Protein AF-A0A2S0LKD3-F1 (afdb_monomer)

Foldseek 3Di:
DQPDPPPDPDPDPDDDDDDDDDDDDDDDDDDDDDDDPDVVPVVCVVVVVVVVCVVQQQQQDPVNQLVLQLVQLVDPDLVSLQVQADPQEWEWEADPVRHIDIDTDGDSVSQVSVCCRPVNCRRQQSNQWDDKDADCPPVCNPQNQKIWTQGVVVNGIKIFRWDGDSSHIHTRYTYDHDD

pLDDT: mean 74.07, std 25.85, range [26.28, 97.81]

Solvent-accessible surface area (backbone atoms only — not comparable to full-atom values): 10834 Å² total; per-residue (Å²): 141,89,75,85,82,80,83,80,83,83,84,80,83,88,83,83,87,84,89,89,81,89,87,90,88,85,90,87,88,89,86,89,86,91,89,73,71,75,80,41,46,64,53,45,50,53,49,47,50,52,55,58,52,62,60,56,58,67,64,57,47,74,68,56,44,53,55,52,47,26,56,32,33,68,41,100,42,65,70,59,46,46,66,41,50,39,73,58,34,36,38,35,34,42,47,102,81,72,43,80,48,77,50,75,34,75,48,66,67,61,38,57,76,33,55,62,54,28,56,46,45,53,27,52,19,34,45,34,47,76,50,75,45,86,36,73,38,83,93,44,78,86,50,90,45,24,28,29,35,36,16,60,78,74,75,44,69,42,29,32,32,48,43,80,53,94,35,34,69,25,42,34,30,40,43,44,88,55,133

Nearest PDB structures (foldseek):
  3blz-assembly1_D  TM=3.933E-01  e=7.426E-04  Shewanella baltica OS155
  7z2z-assembly1_N  TM=1.445E-01  e=6.789E+00  Saccharomyces cerevisiae S288C

Radius of gyration: 22.46 Å; Cα contacts (8 Å, |Δi|>4): 236; chains: 1; bounding box: 66×30×56 Å

Sequence (179 aa):
MKKLFSSILFLIFISCQNNTSKVNVYDSQENKVETQDSLKLDTITSQVIKSVELKATKNETIEEFLQRMKKISLSNNDEKLEELINFPLIVRGLDENLKIFEDKFYTFNEVKDNIMLYEGLLKEGLKSAISISKGNCTFFEENKNCFSIYMDVWKTTFDFVLKKQNGKYKIVAVQIPTA

Mean predicted aligned error: 14.63 Å

Structure (mmCIF, N/CA/C/O backbone):
data_AF-A0A2S0LKD3-F1
#
_entry.id   AF-A0A2S0LKD3-F1
#
loop_
_atom_site.group_PDB
_atom_site.id
_atom_site.type_symbol
_atom_site.label_atom_id
_atom_site.label_alt_id
_atom_site.label_comp_id
_atom_site.label_asym_id
_atom_site.label_entity_id
_atom_site.label_seq_id
_atom_site.pdbx_PDB_ins_code
_atom_site.Cartn_x
_atom_site.Cartn_y
_atom_site.Cartn_z
_atom_site.occupancy
_atom_site.B_iso_or_equiv
_atom_site.auth_seq_id
_atom_site.auth_comp_id
_atom_site.auth_asym_id
_atom_site.auth_atom_id
_atom_site.pdbx_PDB_model_num
ATOM 1 N N . MET A 1 1 ? 10.477 -7.387 -19.817 1.00 38.72 1 MET A N 1
ATOM 2 C CA . MET A 1 1 ? 11.573 -7.084 -18.872 1.00 38.72 1 MET A CA 1
ATOM 3 C C . MET A 1 1 ? 11.176 -7.556 -17.472 1.00 38.72 1 MET A C 1
ATOM 5 O O . MET A 1 1 ? 10.594 -6.790 -16.731 1.00 38.72 1 MET A O 1
ATOM 9 N N . LYS A 1 2 ? 11.388 -8.838 -17.127 1.00 36.81 2 LYS A N 1
ATOM 10 C CA . LYS A 1 2 ? 10.895 -9.449 -15.865 1.00 36.81 2 LYS A CA 1
ATOM 11 C C . LYS A 1 2 ? 12.007 -9.922 -14.905 1.00 36.81 2 LYS A C 1
ATOM 13 O O . LYS A 1 2 ? 11.719 -10.634 -13.957 1.00 36.81 2 LYS A O 1
ATOM 18 N N . LYS A 1 3 ? 13.284 -9.594 -15.153 1.00 34.59 3 LYS A N 1
ATOM 19 C CA . LYS A 1 3 ? 14.420 -10.274 -14.489 1.00 34.59 3 LYS A CA 1
ATOM 20 C C . LYS A 1 3 ? 15.325 -9.420 -13.588 1.00 34.59 3 LYS A C 1
ATOM 22 O O . LYS A 1 3 ? 16.246 -9.977 -13.011 1.00 34.59 3 LYS A O 1
ATOM 27 N N . LEU A 1 4 ? 15.087 -8.118 -13.423 1.00 36.75 4 LEU A N 1
ATOM 28 C CA . LEU A 1 4 ? 16.054 -7.248 -12.728 1.00 36.75 4 LEU A CA 1
ATOM 29 C C . LEU A 1 4 ? 15.879 -7.140 -11.200 1.00 36.75 4 LEU A C 1
ATOM 31 O O . LEU A 1 4 ? 16.834 -6.794 -10.519 1.00 36.75 4 LEU A O 1
ATOM 35 N N . PHE A 1 5 ? 14.730 -7.514 -10.628 1.00 42.41 5 PHE A N 1
ATOM 36 C CA . PHE A 1 5 ? 14.458 -7.291 -9.194 1.00 42.41 5 PHE A CA 1
ATOM 37 C C . PHE A 1 5 ? 14.780 -8.473 -8.259 1.00 42.41 5 PHE A C 1
ATOM 39 O O . PHE A 1 5 ? 14.578 -8.374 -7.052 1.00 42.41 5 PHE A O 1
ATOM 46 N N . SER A 1 6 ? 15.281 -9.600 -8.776 1.00 38.03 6 SER A N 1
ATOM 47 C CA . SER A 1 6 ? 15.333 -10.854 -8.005 1.00 38.03 6 SER A CA 1
ATOM 48 C C . SER A 1 6 ? 16.542 -11.017 -7.071 1.00 38.03 6 SER A C 1
ATOM 50 O O . SER A 1 6 ? 16.506 -11.905 -6.224 1.00 38.03 6 SER A O 1
ATOM 52 N N . SER A 1 7 ? 17.623 -10.242 -7.212 1.00 36.31 7 SER A N 1
ATOM 53 C CA . SER A 1 7 ? 18.926 -10.653 -6.644 1.00 36.31 7 SER A CA 1
ATOM 54 C C . SER A 1 7 ? 19.458 -9.825 -5.472 1.00 36.31 7 SER A C 1
ATOM 56 O O . SER A 1 7 ? 20.483 -10.199 -4.915 1.00 36.31 7 SER A O 1
ATOM 58 N N . ILE A 1 8 ? 18.798 -8.739 -5.058 1.00 43.50 8 ILE A N 1
ATOM 59 C CA . ILE A 1 8 ? 19.393 -7.794 -4.085 1.00 43.50 8 ILE A CA 1
ATOM 60 C C . ILE A 1 8 ? 18.827 -7.944 -2.652 1.00 43.50 8 ILE A C 1
ATOM 62 O O . ILE A 1 8 ? 19.439 -7.478 -1.696 1.00 43.50 8 ILE A O 1
ATOM 66 N N . LEU A 1 9 ? 17.715 -8.658 -2.440 1.00 41.72 9 LEU A N 1
ATOM 67 C CA . LEU A 1 9 ? 16.897 -8.503 -1.222 1.00 41.72 9 LEU A CA 1
ATOM 68 C C . LEU A 1 9 ? 16.954 -9.658 -0.194 1.00 41.72 9 LEU A C 1
ATOM 70 O O . LEU A 1 9 ? 15.977 -9.894 0.509 1.00 41.72 9 LEU A O 1
ATOM 74 N N . PHE A 1 10 ? 18.062 -10.401 -0.088 1.00 37.06 10 PHE A N 1
ATOM 75 C CA . PHE A 1 10 ? 18.131 -11.597 0.781 1.00 37.06 10 PHE A CA 1
ATOM 76 C C . PHE A 1 10 ? 18.745 -11.383 2.182 1.00 37.06 10 PHE A C 1
ATOM 78 O O . PHE A 1 10 ? 18.789 -12.322 2.972 1.00 37.06 10 PHE A O 1
ATOM 85 N N . LEU A 1 11 ? 19.220 -10.180 2.536 1.00 37.88 11 LEU A N 1
ATOM 86 C CA . LEU A 1 11 ? 20.114 -10.008 3.700 1.00 37.88 11 LEU A CA 1
ATOM 87 C C . LEU A 1 11 ? 19.507 -9.401 4.984 1.00 37.88 11 LEU A C 1
ATOM 89 O O . LEU A 1 11 ? 20.238 -9.259 5.959 1.00 37.88 11 LEU A O 1
ATOM 93 N N . ILE A 1 12 ? 18.208 -9.077 5.061 1.00 41.00 12 ILE A N 1
ATOM 94 C CA . ILE A 1 12 ? 17.675 -8.270 6.192 1.00 41.00 12 ILE A CA 1
ATOM 95 C C . ILE A 1 12 ? 16.835 -9.071 7.228 1.00 41.00 12 ILE A C 1
ATOM 97 O O . ILE A 1 12 ? 16.517 -8.561 8.297 1.00 41.00 12 ILE A O 1
ATOM 101 N N . PHE A 1 13 ? 16.520 -10.354 7.011 1.00 36.50 13 PHE A N 1
ATOM 102 C CA . PHE A 1 13 ? 15.420 -11.018 7.748 1.00 36.50 13 PHE A CA 1
ATOM 103 C C . PHE A 1 13 ? 15.724 -11.771 9.066 1.00 36.50 13 PHE A C 1
ATOM 105 O O . PHE A 1 13 ? 14.800 -12.347 9.635 1.00 36.50 13 PHE A O 1
ATOM 112 N N . ILE A 1 14 ? 16.944 -11.790 9.618 1.00 38.53 14 ILE A N 1
ATOM 113 C CA . ILE A 1 14 ? 17.260 -12.746 10.714 1.00 38.53 14 ILE A CA 1
ATOM 114 C C . ILE A 1 14 ? 16.974 -12.231 12.151 1.00 38.53 14 ILE A C 1
ATOM 116 O O . ILE A 1 14 ? 16.986 -13.019 13.092 1.00 38.53 14 ILE A O 1
ATOM 120 N N . SER A 1 15 ? 16.624 -10.961 12.382 1.00 33.91 15 SER A N 1
ATOM 121 C CA . SER A 1 15 ? 16.835 -10.378 13.729 1.00 33.91 15 SER A CA 1
ATOM 122 C C . SER A 1 15 ? 15.614 -10.019 14.590 1.00 33.91 15 SER A C 1
ATOM 124 O O . SER A 1 15 ? 15.803 -9.279 15.549 1.00 33.91 15 SER A O 1
ATOM 126 N N . CYS A 1 16 ? 14.385 -10.489 14.334 1.00 32.44 16 CYS A N 1
ATOM 127 C CA . CYS A 1 16 ? 13.233 -10.049 15.150 1.00 32.44 16 CYS A CA 1
ATOM 128 C C . CYS A 1 16 ? 12.118 -11.096 15.322 1.00 32.44 16 CYS A C 1
ATOM 130 O O . CYS A 1 16 ? 11.040 -10.941 14.756 1.00 32.44 16 CYS A O 1
ATOM 132 N N . GLN A 1 17 ? 12.317 -12.113 16.166 1.00 29.88 17 GLN A N 1
ATOM 133 C CA . GLN A 1 17 ? 11.201 -12.792 16.844 1.00 29.88 17 GLN A CA 1
ATOM 134 C C . GLN A 1 17 ? 11.616 -13.218 18.255 1.00 29.88 17 GLN A C 1
ATOM 136 O O . GLN A 1 17 ? 12.288 -14.227 18.425 1.00 29.88 17 GLN A O 1
ATOM 141 N N . ASN A 1 18 ? 11.210 -12.454 19.273 1.00 29.36 18 ASN A N 1
ATOM 142 C CA . ASN A 1 18 ? 10.984 -13.003 20.609 1.00 29.36 18 ASN A CA 1
ATOM 143 C C . ASN A 1 18 ? 10.085 -12.091 21.456 1.00 29.36 18 ASN A C 1
ATOM 145 O O . ASN A 1 18 ? 10.224 -10.872 21.434 1.00 29.36 18 ASN A O 1
ATOM 149 N N . ASN A 1 19 ? 9.243 -12.751 22.256 1.00 28.48 19 ASN A N 1
ATOM 150 C CA . ASN A 1 19 ? 8.389 -12.264 23.348 1.00 28.48 19 ASN A CA 1
ATOM 151 C C . ASN A 1 19 ? 7.022 -11.659 22.996 1.00 28.48 19 ASN A C 1
ATOM 153 O O . ASN A 1 19 ? 6.923 -10.529 22.532 1.00 28.48 19 ASN A O 1
ATOM 157 N N . THR A 1 20 ? 5.942 -12.324 23.431 1.00 28.92 20 THR A N 1
ATOM 158 C CA . THR A 1 20 ? 5.260 -11.981 24.707 1.00 28.92 20 THR A CA 1
ATOM 159 C C . THR A 1 20 ? 4.139 -12.975 25.072 1.00 28.92 20 THR A C 1
ATOM 161 O O . THR A 1 20 ? 3.628 -13.703 24.227 1.00 28.92 20 THR A O 1
ATOM 164 N N . SER A 1 21 ? 3.809 -13.038 26.369 1.00 27.33 21 SER A N 1
ATOM 165 C CA . SER A 1 21 ? 3.002 -14.052 27.072 1.00 27.33 21 SER A CA 1
ATOM 166 C C . SER A 1 21 ? 1.754 -13.434 27.749 1.00 27.33 21 SER A C 1
ATOM 168 O O . SER A 1 21 ? 1.864 -12.312 28.225 1.00 27.33 21 SER A O 1
ATOM 170 N N . LYS A 1 22 ? 0.634 -14.197 27.766 1.00 29.64 22 LYS A N 1
ATOM 171 C CA . LYS A 1 22 ? -0.532 -14.382 28.705 1.00 29.64 22 LYS A CA 1
ATOM 172 C C . LYS A 1 22 ? -1.027 -13.203 29.608 1.00 29.64 22 LYS A C 1
ATOM 174 O O . LYS A 1 22 ? -0.219 -12.434 30.095 1.00 29.64 22 LYS A O 1
ATOM 179 N N . VAL A 1 23 ? -2.322 -13.017 29.952 1.00 27.86 23 VAL A N 1
ATOM 180 C CA . VAL A 1 23 ? -3.206 -13.818 30.861 1.00 27.86 23 VAL A CA 1
ATOM 181 C C . VAL A 1 23 ? -4.685 -13.295 30.861 1.00 27.86 23 VAL A C 1
ATOM 183 O O . VAL A 1 23 ? -4.933 -12.133 30.558 1.00 27.86 23 VAL A O 1
ATOM 186 N N . ASN A 1 24 ? -5.610 -14.200 31.242 1.00 31.53 24 ASN A N 1
ATOM 187 C CA . ASN A 1 24 ? -7.086 -14.231 31.453 1.00 31.53 24 ASN A CA 1
ATOM 188 C C . ASN A 1 24 ? -7.802 -13.171 32.338 1.00 31.53 24 ASN A C 1
ATOM 190 O O . ASN A 1 24 ? -7.179 -12.588 33.219 1.00 31.53 24 ASN A O 1
ATOM 194 N N . VAL A 1 25 ? -9.153 -13.113 32.242 1.00 26.55 25 VAL A N 1
ATOM 195 C CA . VAL A 1 25 ? -10.106 -12.631 33.287 1.00 26.55 25 VAL A CA 1
ATOM 196 C C . VAL A 1 25 ? -11.407 -13.487 33.323 1.00 26.55 25 VAL A C 1
ATOM 198 O O . VAL A 1 25 ? -11.798 -14.045 32.302 1.00 26.55 25 VAL A O 1
ATOM 201 N N . TYR A 1 26 ? -12.003 -13.601 34.524 1.00 26.28 26 TYR A N 1
ATOM 202 C CA . TYR A 1 26 ? -13.047 -14.513 35.053 1.00 26.28 26 TYR A CA 1
ATOM 203 C C . TYR A 1 26 ? -14.535 -14.080 34.876 1.00 26.28 26 TYR A C 1
ATOM 205 O O . TYR A 1 26 ? -14.820 -12.930 34.557 1.00 26.28 26 TYR A O 1
ATOM 213 N N . ASP A 1 27 ? -15.434 -15.040 35.173 1.00 31.50 27 ASP A N 1
ATOM 214 C CA . ASP A 1 27 ? -16.922 -15.116 35.183 1.00 31.50 27 ASP A CA 1
ATOM 215 C C . ASP A 1 27 ? -17.754 -14.049 35.941 1.00 31.50 27 ASP A C 1
ATOM 217 O O . ASP A 1 27 ? -17.330 -13.529 36.970 1.00 31.50 27 ASP A O 1
ATOM 221 N N . SER A 1 28 ? -19.033 -13.888 35.543 1.00 29.92 28 SER A N 1
ATOM 222 C CA . SER A 1 28 ? -20.211 -13.994 36.449 1.00 29.92 28 SER A CA 1
ATOM 223 C C . SER A 1 28 ? -21.566 -14.017 35.700 1.00 29.92 28 SER A C 1
ATOM 225 O O . SER A 1 28 ? -21.745 -13.356 34.679 1.00 29.92 28 SER A O 1
ATOM 227 N N . GLN A 1 29 ? -22.506 -14.822 36.216 1.00 31.02 29 GLN A N 1
ATOM 228 C CA . GLN A 1 29 ? -23.901 -15.009 35.774 1.00 31.02 29 GLN A CA 1
ATOM 229 C C . GLN A 1 29 ? -24.863 -14.000 36.433 1.00 31.02 29 GLN A C 1
ATOM 231 O O . GLN A 1 29 ? -24.642 -13.609 37.576 1.00 31.02 29 GLN A O 1
ATOM 236 N N . GLU A 1 30 ? -25.999 -13.708 35.786 1.00 26.83 30 GLU A N 1
ATOM 237 C CA . GLU A 1 30 ? -27.159 -13.045 36.406 1.00 26.83 30 GLU A CA 1
ATOM 238 C C . GLU A 1 30 ? -28.481 -13.723 35.974 1.00 26.83 30 GLU A C 1
ATOM 240 O O . GLU A 1 30 ? -28.609 -14.195 34.841 1.00 26.83 30 GLU A O 1
ATOM 245 N N . ASN A 1 31 ? -29.447 -13.811 36.899 1.00 26.48 31 ASN A N 1
ATOM 246 C CA . ASN A 1 31 ? -30.762 -14.447 36.733 1.00 26.48 31 ASN A CA 1
ATOM 247 C C . ASN A 1 31 ? -31.883 -13.400 36.529 1.00 26.48 31 ASN A C 1
ATOM 249 O O . ASN A 1 31 ? -31.797 -12.278 37.013 1.00 26.48 31 ASN A O 1
ATOM 253 N N . LYS A 1 32 ? -32.936 -13.824 35.814 1.00 33.12 32 LYS A N 1
ATOM 254 C CA . LYS A 1 32 ? -34.104 -13.090 35.266 1.00 33.12 32 LYS A CA 1
ATOM 255 C C . LYS A 1 32 ? -35.114 -12.488 36.273 1.00 33.12 32 LYS A C 1
ATOM 257 O O . LYS A 1 32 ? -35.242 -12.996 37.381 1.00 33.12 32 LYS A O 1
ATOM 262 N N . VAL A 1 33 ? -35.940 -11.542 35.773 1.00 30.44 33 VAL A N 1
ATOM 263 C CA . VAL A 1 33 ? -37.433 -11.564 35.547 1.00 30.44 33 VAL A CA 1
ATOM 264 C C . VAL A 1 33 ? -37.952 -10.101 35.611 1.00 30.44 33 VAL A C 1
ATOM 266 O O . VAL A 1 33 ? -37.839 -9.468 36.651 1.00 30.44 33 VAL A O 1
ATOM 269 N N . GLU A 1 34 ? -38.249 -9.389 34.513 1.00 36.00 34 GLU A N 1
ATOM 270 C CA . GLU A 1 34 ? -39.422 -9.372 33.594 1.00 36.00 34 GLU A CA 1
ATOM 271 C C . GLU A 1 34 ? -40.701 -8.685 34.140 1.00 36.00 34 GLU A C 1
ATOM 273 O O . GLU A 1 34 ? -41.365 -9.210 35.028 1.00 36.00 34 GLU A O 1
ATOM 278 N N . THR A 1 35 ? -41.041 -7.504 33.586 1.00 40.44 35 THR A N 1
ATOM 279 C CA . THR A 1 35 ? -42.379 -7.089 33.069 1.00 40.44 35 THR A CA 1
ATOM 280 C C . THR A 1 35 ? -42.399 -5.591 32.694 1.00 40.44 35 THR A C 1
ATOM 282 O O . THR A 1 35 ? -42.630 -4.725 33.535 1.00 40.44 35 THR A O 1
ATOM 285 N N . GLN A 1 36 ? -42.157 -5.256 31.412 1.00 39.56 36 GLN A N 1
ATOM 286 C CA . GLN A 1 36 ? -42.357 -3.894 30.866 1.00 39.56 36 GLN A CA 1
ATOM 287 C C . GLN A 1 36 ? -42.450 -3.872 29.316 1.00 39.56 36 GLN A C 1
ATOM 289 O O . GLN A 1 36 ? -41.861 -3.001 28.676 1.00 39.56 36 GLN A O 1
ATOM 294 N N . ASP A 1 37 ? -43.124 -4.846 28.688 1.00 46.69 37 ASP A N 1
ATOM 295 C CA . ASP A 1 37 ? -42.855 -5.189 27.274 1.00 46.69 37 ASP A CA 1
ATOM 296 C C . ASP A 1 37 ? -43.733 -4.560 26.177 1.00 46.69 37 ASP A C 1
ATOM 298 O O . ASP A 1 37 ? -43.327 -4.591 25.019 1.00 46.69 37 ASP A O 1
ATOM 302 N N . SER A 1 38 ? -44.877 -3.922 26.450 1.00 41.28 38 SER A N 1
ATOM 303 C CA . SER A 1 38 ? -45.722 -3.411 25.343 1.00 41.28 38 SER A CA 1
ATOM 304 C C . SER A 1 38 ? -45.443 -1.957 24.934 1.00 41.28 38 SER A C 1
ATOM 306 O O . SER A 1 38 ? -45.417 -1.655 23.747 1.00 41.28 38 SER A O 1
ATOM 308 N N . LEU A 1 39 ? -45.148 -1.055 25.878 1.00 38.31 39 LEU A N 1
ATOM 309 C CA . LEU A 1 39 ? -44.789 0.352 25.589 1.00 38.31 39 LEU A CA 1
ATOM 310 C C . LEU A 1 39 ? -43.320 0.532 25.181 1.00 38.31 39 LEU A C 1
ATOM 312 O O . LEU A 1 39 ? -42.947 1.522 24.547 1.00 38.31 39 LEU A O 1
ATOM 316 N N . LYS A 1 40 ? -42.479 -0.449 25.518 1.00 47.75 40 LYS A N 1
ATOM 317 C CA . LYS A 1 40 ? -41.112 -0.512 25.020 1.00 47.75 40 LYS A CA 1
ATOM 318 C C . LYS A 1 40 ? -41.057 -0.982 23.575 1.00 47.75 40 LYS A C 1
ATOM 320 O O . LYS A 1 40 ? -40.110 -0.596 22.923 1.00 47.75 40 LYS A O 1
ATOM 325 N N . LEU A 1 41 ? -42.020 -1.734 23.038 1.00 40.00 41 LEU A N 1
ATOM 326 C CA . LEU A 1 41 ? -41.864 -2.322 21.704 1.00 40.00 41 LEU A CA 1
ATOM 327 C C . LEU A 1 41 ? -41.794 -1.271 20.583 1.00 40.00 41 LEU A C 1
ATOM 329 O O . LEU A 1 41 ? -40.923 -1.381 19.729 1.00 40.00 41 LEU A O 1
ATOM 333 N N . ASP A 1 42 ? -4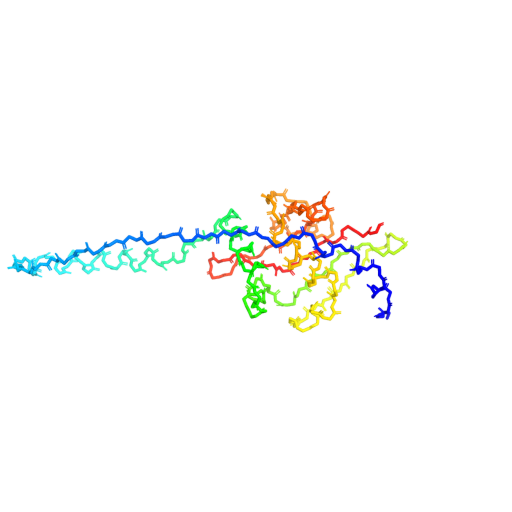2.591 -0.200 20.624 1.00 44.88 42 ASP A N 1
ATOM 334 C CA . ASP A 1 42 ? -42.511 0.886 19.626 1.00 44.88 42 ASP A CA 1
ATOM 335 C C . ASP A 1 42 ? -41.243 1.741 19.789 1.00 44.88 42 ASP A C 1
ATOM 337 O O . ASP A 1 42 ? -40.608 2.150 18.811 1.00 44.88 42 ASP A O 1
ATOM 341 N N . THR A 1 43 ? -40.805 1.949 21.035 1.00 45.25 43 THR A N 1
ATOM 342 C CA . THR A 1 43 ? -39.564 2.680 21.341 1.00 45.25 43 THR A CA 1
ATOM 343 C C . THR A 1 43 ? -38.328 1.848 20.996 1.00 45.25 43 THR A C 1
ATOM 345 O O . THR A 1 43 ? -37.379 2.373 20.423 1.00 45.25 43 THR A O 1
ATOM 348 N N . ILE A 1 44 ? -38.356 0.546 21.284 1.00 51.88 44 ILE A N 1
ATOM 349 C CA . ILE A 1 44 ? -37.343 -0.447 20.932 1.00 51.88 44 ILE A CA 1
ATOM 350 C C . ILE A 1 44 ? -37.313 -0.578 19.425 1.00 51.88 44 ILE A C 1
ATOM 352 O O . ILE A 1 44 ? -36.234 -0.553 18.877 1.00 51.88 44 ILE A O 1
ATOM 356 N N . THR A 1 45 ? -38.440 -0.635 18.722 1.00 52.34 45 THR A N 1
ATOM 357 C CA . THR A 1 45 ? -38.421 -0.764 17.261 1.00 52.34 45 THR A CA 1
ATOM 358 C C . THR A 1 45 ? -37.814 0.491 16.626 1.00 52.34 45 THR A C 1
ATOM 360 O O . THR A 1 45 ? -36.947 0.370 15.771 1.00 52.34 45 THR A O 1
ATOM 363 N N . SER A 1 46 ? -38.128 1.695 17.119 1.00 46.62 46 SER A N 1
ATOM 364 C CA . SER A 1 46 ? -37.504 2.954 16.669 1.00 46.62 46 SER A CA 1
ATOM 365 C C . SER A 1 46 ? -36.018 3.082 17.051 1.00 46.62 46 SER A C 1
ATOM 367 O O . SER A 1 46 ? -35.196 3.498 16.234 1.00 46.62 46 SER A O 1
ATOM 369 N N . GLN A 1 47 ? -35.627 2.683 18.265 1.00 50.28 47 GLN A N 1
ATOM 370 C CA . GLN A 1 47 ? -34.228 2.671 18.717 1.00 50.28 47 GLN A CA 1
ATOM 371 C C . GLN A 1 47 ? -33.409 1.574 18.038 1.00 50.28 47 GLN A C 1
ATOM 373 O O . GLN A 1 47 ? -32.242 1.790 17.725 1.00 50.28 47 GLN A O 1
ATOM 378 N N . VAL A 1 48 ? -34.014 0.420 17.772 1.00 50.81 48 VAL A N 1
ATOM 379 C CA . VAL A 1 48 ? -33.421 -0.697 17.041 1.00 50.81 48 VAL A CA 1
ATOM 380 C C . VAL A 1 48 ? -33.261 -0.297 15.587 1.00 50.81 48 VAL A C 1
ATOM 382 O O . VAL A 1 48 ? -32.162 -0.459 15.082 1.00 50.81 48 VAL A O 1
ATOM 385 N N . ILE A 1 49 ? -34.252 0.334 14.951 1.00 47.38 49 ILE A N 1
ATOM 386 C CA . ILE A 1 49 ? -34.111 0.894 13.600 1.00 47.38 49 ILE A CA 1
ATOM 387 C C . ILE A 1 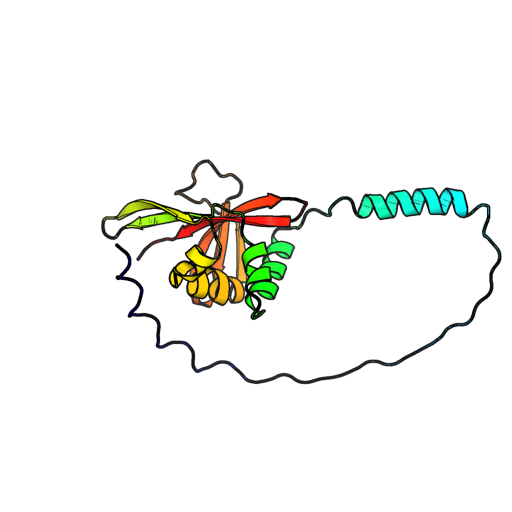49 ? -33.024 1.975 13.578 1.00 47.38 49 ILE A C 1
ATOM 389 O O . ILE A 1 49 ? -32.153 1.893 12.726 1.00 47.38 49 ILE A O 1
ATOM 393 N N . LYS A 1 50 ? -32.940 2.877 14.568 1.00 40.72 50 LYS A N 1
ATOM 394 C CA . LYS A 1 50 ? -31.809 3.820 14.708 1.00 40.72 50 LYS A CA 1
ATOM 395 C C . LYS A 1 50 ? -30.463 3.136 14.963 1.00 40.72 50 LYS A C 1
ATOM 397 O O . LYS A 1 50 ? -29.444 3.639 14.511 1.00 40.72 50 LYS A O 1
ATOM 402 N N . SER A 1 51 ? -30.417 2.003 15.665 1.00 45.41 51 SER A N 1
ATOM 403 C CA . SER A 1 51 ? -29.184 1.235 15.921 1.00 45.41 51 SER A CA 1
ATOM 404 C C . SER A 1 51 ? -28.757 0.376 14.722 1.00 45.41 51 SER A C 1
ATOM 406 O O . SER A 1 51 ? -27.569 0.152 14.492 1.00 45.41 51 SER A O 1
ATOM 408 N N . VAL A 1 52 ? -29.729 -0.062 13.922 1.00 44.09 52 VAL A N 1
ATOM 409 C CA . VAL A 1 52 ? -29.558 -0.782 12.659 1.00 44.09 52 VAL A CA 1
ATOM 410 C C . VAL A 1 52 ? -29.247 0.215 11.530 1.00 44.09 52 VAL A C 1
ATOM 412 O O . VAL A 1 52 ? -28.463 -0.111 10.648 1.00 44.09 52 VAL A O 1
ATOM 415 N N . GLU A 1 53 ? -29.705 1.467 11.619 1.00 38.91 53 GLU A N 1
ATOM 416 C CA . GLU A 1 53 ? -29.262 2.603 10.796 1.00 38.91 53 GLU A CA 1
ATOM 417 C C . GLU A 1 53 ? -27.952 3.231 11.292 1.00 38.91 53 GLU A C 1
ATOM 419 O O . GLU A 1 53 ? -27.229 3.803 10.494 1.00 38.91 53 GLU A O 1
ATOM 424 N N . LEU A 1 54 ? -27.543 3.073 12.555 1.00 39.44 54 LEU A N 1
ATOM 425 C CA . LEU A 1 54 ? -26.163 3.364 12.991 1.00 39.44 54 LEU A CA 1
ATOM 426 C C . LEU A 1 54 ? -25.170 2.289 12.509 1.00 39.44 54 LEU A C 1
ATOM 428 O O . LEU A 1 54 ? -23.959 2.508 12.533 1.00 39.44 54 LEU A O 1
ATOM 432 N N . LYS A 1 55 ? -25.677 1.155 11.998 1.00 43.38 55 LYS A N 1
ATOM 433 C CA . LYS A 1 55 ? -24.946 0.256 11.091 1.00 43.38 55 LYS A CA 1
ATOM 434 C C . LYS A 1 55 ? -25.031 0.697 9.620 1.00 43.38 55 LYS A C 1
ATOM 436 O O . LYS A 1 55 ? -24.533 -0.032 8.761 1.00 43.38 55 LYS A O 1
ATOM 441 N N . ALA A 1 56 ? -25.562 1.885 9.307 1.00 45.97 56 ALA A N 1
ATOM 442 C CA . ALA A 1 56 ? -25.223 2.580 8.069 1.00 45.97 56 ALA A CA 1
ATOM 443 C C . ALA A 1 56 ? -23.733 2.916 8.137 1.00 45.97 56 ALA A C 1
ATOM 445 O O . ALA A 1 56 ? -23.316 3.894 8.751 1.00 45.97 56 ALA A O 1
ATOM 446 N N . THR A 1 57 ? -22.945 1.991 7.587 1.00 56.59 57 THR A N 1
ATOM 447 C CA . THR A 1 57 ? -21.520 2.069 7.258 1.00 56.59 57 THR A CA 1
ATOM 448 C C . THR A 1 57 ? -20.823 3.274 7.872 1.00 56.59 57 THR A C 1
ATOM 450 O O . THR A 1 57 ? -20.647 4.296 7.203 1.00 56.59 57 THR A O 1
ATOM 453 N N . LYS A 1 58 ? -20.407 3.152 9.143 1.00 74.12 58 LYS A N 1
ATOM 454 C CA . LYS A 1 58 ? -19.448 4.096 9.713 1.00 74.12 58 LYS A CA 1
ATOM 455 C C . LYS A 1 58 ? -18.292 4.181 8.725 1.00 74.12 58 LYS A C 1
ATOM 457 O O . LYS A 1 58 ? -17.627 3.190 8.425 1.00 74.12 58 LYS A O 1
ATOM 462 N N . ASN A 1 59 ? -18.130 5.372 8.177 1.00 86.19 59 ASN A N 1
ATOM 463 C CA . ASN A 1 59 ? -17.071 5.683 7.251 1.00 86.19 59 ASN A CA 1
ATOM 464 C C . ASN A 1 59 ? -15.748 5.561 8.007 1.00 86.19 59 ASN A C 1
ATOM 466 O O . ASN A 1 59 ? -15.498 6.349 8.912 1.00 86.19 59 ASN A O 1
ATOM 470 N N . GLU A 1 60 ? -14.920 4.597 7.612 1.00 91.81 60 GLU A N 1
ATOM 471 C CA . GLU A 1 60 ? -13.585 4.385 8.168 1.00 91.81 60 GLU A CA 1
ATOM 472 C C . GLU A 1 60 ? -12.795 5.697 8.107 1.00 91.81 60 GLU A C 1
ATOM 474 O O . GLU A 1 60 ? -12.839 6.387 7.081 1.00 91.81 60 GLU A O 1
ATOM 479 N N . THR A 1 61 ? -12.122 6.078 9.189 1.00 93.69 61 THR A N 1
ATOM 480 C CA . THR A 1 61 ? -11.184 7.210 9.171 1.00 93.69 61 THR A CA 1
ATOM 481 C C . THR A 1 61 ? -9.836 6.789 8.590 1.00 93.69 61 THR A C 1
ATOM 483 O O . THR A 1 61 ? -9.545 5.609 8.411 1.00 93.69 61 THR A O 1
ATOM 486 N N . ILE A 1 62 ? -8.980 7.753 8.269 1.00 92.50 62 ILE A N 1
ATOM 487 C CA . ILE A 1 62 ? -7.647 7.455 7.738 1.00 92.50 62 ILE A CA 1
ATOM 488 C C . ILE A 1 62 ? -6.773 6.747 8.790 1.00 92.50 62 ILE A C 1
ATOM 490 O O . ILE A 1 62 ? -6.025 5.826 8.464 1.00 92.50 62 ILE A O 1
ATOM 494 N N . GLU A 1 63 ? -6.930 7.098 10.064 1.00 93.50 63 GLU A N 1
ATOM 495 C CA . GLU A 1 63 ? -6.266 6.440 11.190 1.00 93.50 63 GLU A CA 1
ATOM 496 C C . GLU A 1 63 ? -6.785 5.010 11.382 1.00 93.50 63 GLU A C 1
ATOM 498 O O . GLU A 1 63 ? -5.989 4.089 11.567 1.00 93.50 63 GLU A O 1
ATOM 503 N N . GLU A 1 64 ? -8.103 4.795 11.292 1.00 96.06 64 GLU A N 1
ATOM 504 C CA . GLU A 1 64 ? -8.698 3.452 11.345 1.00 96.06 64 GLU A CA 1
ATOM 505 C C . GLU A 1 64 ? -8.188 2.574 10.191 1.00 96.06 64 GLU A C 1
ATOM 507 O O . GLU A 1 64 ? -7.838 1.409 10.410 1.00 96.06 64 GLU A O 1
ATOM 512 N N . PHE A 1 65 ? -8.054 3.147 8.990 1.00 96.31 65 PHE A N 1
ATOM 513 C CA . PHE A 1 65 ? -7.459 2.464 7.845 1.00 96.31 65 PHE A CA 1
ATOM 514 C C . PHE A 1 65 ? -6.004 2.065 8.101 1.00 96.31 65 PHE A C 1
ATOM 516 O O . PHE A 1 65 ? -5.654 0.903 7.881 1.00 96.31 65 PHE A O 1
ATOM 523 N N . LEU A 1 66 ? -5.173 2.979 8.621 1.00 96.25 66 LEU A N 1
ATOM 524 C CA . LEU A 1 66 ? -3.782 2.685 8.974 1.00 96.25 66 LEU A CA 1
ATOM 525 C C . LEU A 1 66 ? -3.692 1.502 9.950 1.00 96.25 66 LEU A C 1
ATOM 527 O O . LEU A 1 66 ? -2.917 0.572 9.726 1.00 96.25 66 LEU A O 1
ATOM 531 N N . GLN A 1 67 ? -4.514 1.496 11.002 1.00 96.38 67 GLN A N 1
ATOM 532 C CA . GLN A 1 67 ? -4.514 0.407 11.984 1.00 96.38 67 GLN A CA 1
ATOM 533 C C . GLN A 1 67 ? -4.971 -0.926 11.380 1.00 96.38 67 GLN A C 1
ATOM 535 O O . GLN A 1 67 ? -4.354 -1.967 11.628 1.00 96.38 67 GLN A O 1
ATOM 540 N N . ARG A 1 68 ? -6.029 -0.919 10.557 1.00 95.81 68 ARG A N 1
ATOM 541 C CA . ARG A 1 68 ? -6.514 -2.129 9.878 1.00 95.81 68 ARG A CA 1
ATOM 542 C C . ARG A 1 68 ? -5.462 -2.702 8.936 1.00 95.81 68 ARG A C 1
ATOM 544 O O . ARG A 1 68 ? -5.228 -3.908 8.951 1.00 95.81 68 ARG A O 1
ATOM 551 N N . MET A 1 69 ? -4.836 -1.843 8.144 1.00 95.31 69 MET A N 1
ATOM 552 C CA . MET A 1 69 ? -3.790 -2.204 7.201 1.00 95.31 69 MET A CA 1
ATOM 553 C C . MET A 1 69 ? -2.605 -2.878 7.903 1.00 95.31 69 MET A C 1
ATOM 555 O O . MET A 1 69 ? -2.248 -3.991 7.526 1.00 95.31 69 MET A O 1
ATOM 559 N N . LYS A 1 70 ? -2.084 -2.281 8.986 1.00 95.19 70 LYS A N 1
ATOM 560 C CA . LYS A 1 70 ? -1.013 -2.878 9.807 1.00 95.19 70 LYS A CA 1
ATOM 561 C C . LYS A 1 70 ? -1.402 -4.239 10.377 1.00 95.19 70 LYS A C 1
ATOM 563 O O . LYS A 1 70 ? -0.616 -5.178 10.362 1.00 95.19 70 LYS A O 1
ATOM 568 N N . LYS A 1 71 ? -2.627 -4.363 10.895 1.00 94.62 71 LYS A N 1
ATOM 569 C CA . LYS A 1 71 ? -3.123 -5.628 11.454 1.00 94.62 71 LYS A CA 1
ATOM 570 C C . LYS A 1 71 ? -3.218 -6.725 10.392 1.00 94.62 71 LYS A C 1
ATOM 572 O O . LYS A 1 71 ? -2.923 -7.880 10.685 1.00 94.62 71 LYS A O 1
ATOM 577 N N . ILE A 1 72 ? -3.661 -6.372 9.188 1.00 95.00 72 ILE A N 1
ATOM 578 C CA . ILE A 1 72 ? -3.779 -7.305 8.067 1.00 95.00 72 ILE A CA 1
ATOM 579 C C . ILE A 1 72 ? -2.398 -7.727 7.563 1.00 95.00 72 ILE A C 1
ATOM 581 O O . ILE A 1 72 ? -2.179 -8.922 7.401 1.00 95.00 72 ILE A O 1
ATOM 585 N N . SER A 1 73 ? -1.457 -6.798 7.390 1.00 92.38 73 SER A N 1
ATOM 586 C CA . SER A 1 73 ? -0.099 -7.129 6.939 1.00 92.38 73 SER A CA 1
ATOM 587 C C . SER A 1 73 ? 0.715 -7.911 7.978 1.00 92.38 73 SER A C 1
ATOM 589 O O . SER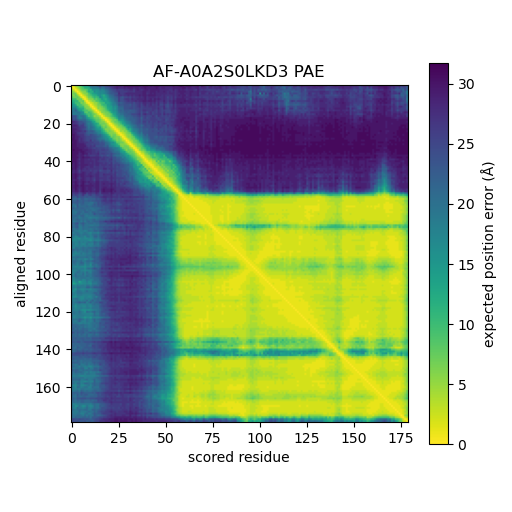 A 1 73 ? 1.624 -8.652 7.619 1.00 92.38 73 SER A O 1
ATOM 591 N N . LEU A 1 74 ? 0.369 -7.801 9.266 1.00 89.44 74 LEU A N 1
ATOM 592 C CA . LEU A 1 74 ? 0.879 -8.674 10.331 1.00 89.44 74 LEU A CA 1
ATOM 593 C C . LEU A 1 74 ? 0.301 -10.097 10.283 1.00 89.44 74 LEU A C 1
ATOM 595 O O . LEU A 1 74 ? 0.838 -10.994 10.933 1.00 89.44 74 LEU A O 1
ATOM 599 N N . SER A 1 75 ? -0.803 -10.314 9.567 1.00 84.94 75 SER A N 1
ATOM 600 C CA . SER A 1 75 ? -1.381 -11.642 9.400 1.00 84.94 75 SER A CA 1
ATOM 601 C C . SER A 1 75 ? -0.744 -12.351 8.206 1.00 84.94 75 SER A C 1
ATOM 603 O O . SER A 1 75 ? -0.626 -11.776 7.130 1.00 84.94 75 SER A O 1
ATOM 605 N N . ASN A 1 76 ? -0.394 -13.628 8.358 1.00 80.88 76 ASN A N 1
ATOM 606 C CA . ASN A 1 76 ? 0.065 -14.472 7.246 1.00 80.88 76 ASN A CA 1
ATOM 607 C C . ASN A 1 76 ? -1.120 -14.950 6.376 1.00 80.88 76 ASN A C 1
ATOM 609 O O . ASN A 1 76 ? -1.205 -16.127 6.036 1.00 80.88 76 ASN A O 1
ATOM 613 N N . ASN A 1 77 ? -2.084 -14.067 6.097 1.00 91.06 77 ASN A N 1
ATOM 614 C CA . ASN A 1 77 ? -3.283 -14.363 5.320 1.00 91.06 77 ASN A CA 1
ATOM 615 C C . ASN A 1 77 ? -3.348 -13.431 4.103 1.00 91.06 77 ASN A C 1
ATOM 617 O O . ASN A 1 77 ? -3.696 -12.254 4.214 1.00 91.06 77 ASN A O 1
ATOM 621 N N . ASP A 1 78 ? -3.032 -14.007 2.948 1.00 93.25 78 ASP A N 1
ATOM 622 C CA . ASP A 1 78 ? -3.015 -13.321 1.660 1.00 93.25 78 ASP A CA 1
ATOM 623 C C . ASP A 1 78 ? -4.395 -12.820 1.227 1.00 93.25 78 ASP A C 1
ATOM 625 O O . ASP A 1 78 ? -4.486 -11.718 0.699 1.00 93.25 78 ASP A O 1
ATOM 629 N N . GLU A 1 79 ? -5.470 -13.557 1.518 1.00 94.88 79 GLU A N 1
ATOM 630 C CA . GLU A 1 79 ? -6.843 -13.152 1.178 1.00 94.88 79 GLU A CA 1
ATOM 631 C C . GLU A 1 79 ? -7.206 -11.830 1.870 1.00 94.88 79 GLU A C 1
ATOM 633 O O . GLU A 1 79 ? -7.786 -10.925 1.275 1.00 94.88 79 GLU A O 1
ATOM 638 N N . LYS A 1 80 ? -6.796 -11.661 3.132 1.00 94.56 80 LYS A N 1
ATOM 639 C CA . LYS A 1 80 ? -7.017 -10.405 3.862 1.00 94.56 80 LYS A CA 1
ATOM 640 C C . LYS A 1 80 ? -6.173 -9.262 3.318 1.00 94.56 80 LYS A C 1
ATOM 642 O O . LYS A 1 80 ? -6.621 -8.117 3.346 1.00 94.56 80 LYS A O 1
ATOM 647 N N . LEU A 1 81 ? -4.951 -9.543 2.869 1.00 95.25 81 LEU A N 1
ATOM 648 C CA . LEU A 1 81 ? -4.095 -8.522 2.268 1.00 95.25 81 LEU A CA 1
ATOM 649 C C . LEU A 1 81 ? -4.639 -8.091 0.901 1.00 95.25 81 LEU A C 1
ATOM 651 O O . LEU A 1 81 ? -4.674 -6.896 0.607 1.00 95.25 81 LEU A O 1
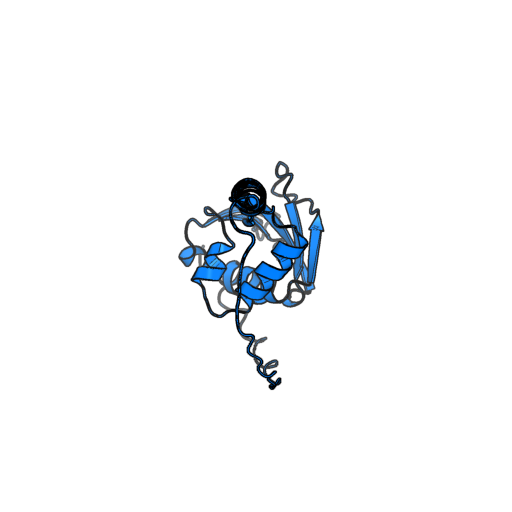ATOM 655 N N . GLU A 1 82 ? -5.155 -9.040 0.123 1.00 96.62 82 GLU A N 1
ATOM 656 C CA . GLU A 1 82 ? -5.894 -8.795 -1.112 1.00 96.62 82 GLU A CA 1
ATOM 657 C C . GLU A 1 82 ? -7.101 -7.877 -0.872 1.00 96.62 82 GLU A C 1
ATOM 659 O O . GLU A 1 82 ? -7.315 -6.928 -1.626 1.00 96.62 82 GLU A O 1
ATOM 664 N N . GLU A 1 83 ? -7.832 -8.052 0.235 1.00 94.69 83 GLU A N 1
ATOM 665 C CA . GLU A 1 83 ? -8.922 -7.147 0.614 1.00 94.69 83 GLU A CA 1
ATOM 666 C C . GLU A 1 83 ? -8.474 -5.691 0.854 1.00 94.69 83 GLU A C 1
ATOM 668 O O . GLU A 1 83 ? -9.329 -4.810 0.964 1.00 94.69 83 GLU A O 1
ATOM 673 N N . LEU A 1 84 ? -7.185 -5.365 0.959 1.00 96.19 84 LEU A N 1
ATOM 674 C CA . LEU A 1 84 ? -6.760 -3.962 1.011 1.00 96.19 84 LEU A CA 1
ATOM 675 C C . LEU A 1 84 ? -6.763 -3.296 -0.362 1.00 96.19 84 LEU A C 1
ATOM 677 O O . LEU A 1 84 ? -6.784 -2.068 -0.428 1.00 96.19 84 LEU A O 1
ATOM 681 N N . ILE A 1 85 ? -6.761 -4.073 -1.439 1.00 97.12 85 ILE A N 1
ATOM 682 C CA . ILE A 1 85 ? -6.502 -3.602 -2.794 1.00 97.12 85 ILE A CA 1
ATOM 683 C C . ILE A 1 85 ? -7.812 -3.575 -3.576 1.00 97.12 85 ILE A C 1
ATOM 685 O O . ILE A 1 85 ? -8.692 -4.420 -3.417 1.00 97.12 85 ILE A O 1
ATOM 689 N N . ASN A 1 86 ? -7.965 -2.562 -4.418 1.00 96.62 86 ASN A N 1
ATOM 690 C CA . ASN A 1 86 ? -8.989 -2.546 -5.442 1.00 96.62 86 ASN A CA 1
ATOM 691 C C . ASN A 1 86 ? -8.315 -2.661 -6.805 1.00 96.62 86 ASN A C 1
ATOM 693 O O . ASN A 1 86 ? -7.619 -1.739 -7.230 1.00 96.62 86 ASN A O 1
ATOM 697 N N . PHE A 1 87 ? -8.590 -3.760 -7.497 1.00 96.62 87 PHE A N 1
ATOM 698 C CA . PHE A 1 87 ? -8.048 -4.012 -8.821 1.00 96.62 87 PHE A CA 1
ATOM 699 C C . PHE A 1 87 ? -8.811 -3.252 -9.931 1.00 96.62 87 PHE A C 1
ATOM 701 O O . PHE A 1 87 ? -10.016 -3.012 -9.792 1.00 96.62 87 PHE A O 1
ATOM 708 N N . PRO A 1 88 ? -8.132 -2.862 -11.029 1.00 97.25 88 PRO A N 1
ATOM 709 C CA . PRO A 1 88 ? -6.687 -2.980 -11.228 1.00 97.25 88 PRO A CA 1
ATOM 710 C C . PRO A 1 88 ? -5.899 -2.030 -10.313 1.00 97.25 88 PRO A C 1
ATOM 712 O O . PRO A 1 88 ? -6.267 -0.868 -10.151 1.00 97.25 88 PRO A O 1
ATOM 715 N N . LEU A 1 89 ? -4.811 -2.538 -9.733 1.00 97.50 89 LEU A N 1
ATOM 716 C CA . LEU A 1 89 ? -3.845 -1.747 -8.983 1.00 97.50 89 LEU A CA 1
ATOM 717 C C . LEU A 1 89 ? -2.913 -1.061 -9.979 1.00 97.50 89 LEU A C 1
ATOM 719 O O . LEU A 1 89 ? -2.211 -1.730 -10.740 1.00 97.50 89 LEU A O 1
ATOM 723 N N . ILE A 1 90 ? -2.914 0.268 -9.972 1.00 95.56 90 ILE A N 1
ATOM 724 C CA . ILE A 1 90 ? -2.052 1.069 -10.842 1.00 95.56 90 ILE A CA 1
ATOM 725 C C . ILE A 1 90 ? -0.744 1.364 -10.111 1.00 95.56 90 ILE A C 1
ATOM 727 O O . ILE A 1 90 ? -0.748 1.813 -8.967 1.00 95.56 90 ILE A O 1
ATOM 731 N N . VAL A 1 91 ? 0.382 1.155 -10.777 1.00 94.19 91 VAL A N 1
ATOM 732 C CA . VAL A 1 91 ? 1.702 1.475 -10.236 1.00 94.19 91 VAL A CA 1
ATOM 733 C C . VAL A 1 91 ? 2.380 2.453 -11.174 1.00 94.19 91 VAL A C 1
ATOM 735 O O . VAL A 1 91 ? 2.528 2.166 -12.358 1.00 94.19 91 VAL A O 1
ATOM 738 N N . ARG A 1 92 ? 2.775 3.614 -10.651 1.00 92.44 92 ARG A N 1
ATOM 739 C CA . ARG A 1 92 ? 3.552 4.614 -11.393 1.00 92.44 92 ARG A CA 1
ATOM 740 C C . ARG A 1 92 ? 4.856 4.910 -10.669 1.00 92.44 92 ARG A C 1
ATOM 742 O O . ARG A 1 92 ? 4.909 4.892 -9.441 1.00 92.44 92 ARG A O 1
ATOM 749 N N . GLY A 1 93 ? 5.892 5.221 -11.427 1.00 89.50 93 GLY A N 1
ATOM 750 C CA . GLY A 1 93 ? 7.201 5.611 -10.914 1.00 89.50 93 GLY A CA 1
ATOM 751 C C . GLY A 1 93 ? 8.073 6.129 -12.048 1.00 89.50 93 GLY A C 1
ATOM 752 O O . GLY A 1 93 ? 7.579 6.330 -13.157 1.00 89.50 93 GLY A O 1
ATOM 753 N N . LEU A 1 94 ? 9.361 6.329 -11.787 1.00 87.38 94 LEU A N 1
ATOM 754 C CA . LEU A 1 94 ? 10.351 6.639 -12.822 1.00 87.38 94 LEU A CA 1
ATOM 755 C C . LEU A 1 94 ? 11.113 5.372 -13.245 1.00 87.38 94 LEU A C 1
ATOM 757 O O . LEU A 1 94 ? 11.351 4.478 -12.443 1.00 87.38 94 LEU A O 1
ATOM 761 N N . ASP A 1 95 ? 11.510 5.242 -14.494 1.00 83.81 95 ASP A N 1
ATOM 762 C CA . ASP A 1 95 ? 12.466 4.206 -14.877 1.00 83.81 95 ASP A CA 1
ATOM 763 C C . ASP A 1 95 ? 13.910 4.662 -14.591 1.00 83.81 95 ASP A C 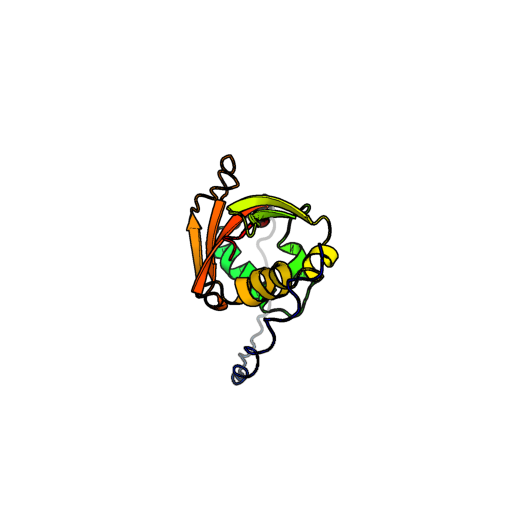1
ATOM 765 O O . ASP A 1 95 ? 14.157 5.757 -14.080 1.00 83.81 95 ASP A O 1
ATOM 769 N N . GLU A 1 96 ? 14.884 3.825 -14.950 1.00 84.12 96 GLU A N 1
ATOM 770 C CA . GLU A 1 96 ? 16.319 4.136 -14.845 1.00 84.12 96 GLU A CA 1
ATOM 771 C C . GLU A 1 96 ? 16.745 5.402 -15.619 1.00 84.12 96 GLU A C 1
ATOM 773 O O . GLU A 1 96 ? 17.810 5.957 -15.363 1.00 84.12 96 GLU A O 1
ATOM 778 N N . ASN A 1 97 ? 15.914 5.876 -16.552 1.00 87.88 97 ASN A N 1
ATOM 779 C CA . ASN A 1 97 ? 16.147 7.058 -17.377 1.00 87.88 97 ASN A CA 1
ATOM 780 C C . ASN A 1 97 ? 15.318 8.267 -16.914 1.00 87.88 97 ASN A C 1
ATOM 782 O O . ASN A 1 97 ? 15.169 9.228 -17.674 1.00 87.88 97 ASN A O 1
ATOM 786 N N . LEU A 1 98 ? 14.758 8.224 -15.699 1.00 85.88 98 LEU A N 1
ATOM 787 C CA . LEU A 1 98 ? 13.883 9.256 -15.139 1.00 85.88 98 LEU A CA 1
ATOM 788 C C . LEU A 1 98 ? 12.604 9.500 -15.964 1.00 85.88 98 LEU A C 1
ATOM 790 O O . LEU A 1 98 ? 12.004 10.573 -15.882 1.00 85.88 98 LEU A O 1
ATOM 794 N N . LYS A 1 99 ? 12.163 8.523 -16.765 1.00 88.06 99 LYS A N 1
ATOM 795 C CA . LYS A 1 99 ? 10.891 8.597 -17.493 1.00 88.06 99 LYS A CA 1
ATOM 796 C C . LYS A 1 99 ? 9.784 7.967 -16.671 1.00 88.06 99 LYS A C 1
ATOM 798 O O . LYS A 1 99 ? 9.969 6.913 -16.076 1.00 88.06 99 LYS A O 1
ATOM 803 N N . ILE A 1 100 ? 8.609 8.590 -16.679 1.00 88.56 100 ILE A N 1
ATOM 804 C CA . ILE A 1 100 ? 7.441 8.032 -15.996 1.00 88.56 100 ILE A CA 1
ATOM 805 C C . ILE A 1 100 ? 7.031 6.731 -16.690 1.00 88.56 100 ILE A C 1
ATOM 807 O O . ILE A 1 100 ? 6.783 6.722 -17.897 1.00 88.56 100 ILE A O 1
ATOM 811 N N . PHE A 1 101 ? 6.910 5.657 -15.914 1.00 90.38 101 PHE A N 1
ATOM 812 C CA . PHE A 1 101 ? 6.268 4.419 -16.344 1.00 90.38 101 PHE A CA 1
ATOM 813 C C . PHE A 1 101 ? 4.932 4.222 -15.618 1.00 90.38 101 PHE A C 1
ATOM 815 O O . PHE A 1 101 ? 4.695 4.766 -14.536 1.00 90.38 101 PHE A O 1
ATOM 822 N N . GLU A 1 102 ? 4.065 3.413 -16.221 1.00 93.06 102 GLU A N 1
ATOM 823 C CA . GLU A 1 102 ? 2.822 2.931 -15.626 1.00 93.06 102 GLU A CA 1
ATOM 824 C C . GLU A 1 102 ? 2.701 1.429 -15.872 1.00 93.06 102 GLU A C 1
ATOM 826 O O . GLU A 1 102 ? 2.773 0.984 -17.016 1.00 93.06 102 GLU A O 1
ATOM 831 N N . ASP A 1 103 ? 2.441 0.679 -14.806 1.00 94.00 103 ASP A N 1
ATOM 832 C CA . ASP A 1 103 ? 2.016 -0.715 -14.862 1.00 94.00 103 ASP A CA 1
ATOM 833 C C . ASP A 1 103 ? 0.639 -0.888 -14.209 1.00 94.00 103 ASP A C 1
ATOM 835 O O . ASP A 1 103 ? 0.212 -0.103 -13.354 1.00 94.00 103 ASP A O 1
ATOM 839 N N . LYS A 1 104 ? -0.070 -1.944 -14.620 1.00 96.62 104 LYS A N 1
ATOM 840 C CA . LYS A 1 104 ? -1.372 -2.338 -14.067 1.00 96.62 104 LYS A CA 1
ATOM 841 C C . LYS A 1 104 ? -1.346 -3.804 -13.685 1.00 96.62 104 LYS A C 1
ATOM 843 O O . LYS A 1 104 ? -1.044 -4.654 -14.516 1.00 96.62 104 LYS A O 1
ATOM 848 N N . PHE A 1 105 ? -1.732 -4.076 -12.448 1.00 97.62 105 PHE A N 1
ATOM 849 C CA . PHE A 1 105 ? -1.904 -5.419 -11.913 1.00 97.62 105 PHE A CA 1
ATOM 850 C C . PHE A 1 105 ? -3.403 -5.651 -11.754 1.00 97.62 105 PHE A C 1
ATOM 852 O O . PHE A 1 105 ? -4.086 -4.834 -11.143 1.00 97.62 105 PHE A O 1
ATOM 859 N N . TYR A 1 106 ? -3.938 -6.717 -12.332 1.00 97.75 106 TYR A N 1
ATOM 860 C CA . TYR A 1 106 ? -5.364 -7.048 -12.336 1.00 97.75 106 TYR A CA 1
ATOM 861 C C . TYR A 1 106 ? -5.729 -8.087 -11.278 1.00 97.75 106 TYR A C 1
ATOM 863 O O . TYR A 1 106 ? -6.901 -8.201 -10.926 1.00 97.75 106 TYR A O 1
ATOM 871 N N . THR A 1 107 ? -4.746 -8.829 -10.765 1.00 97.81 107 THR A N 1
ATOM 872 C CA . THR A 1 107 ? -4.962 -9.867 -9.752 1.00 97.81 107 THR A CA 1
ATOM 873 C C . THR A 1 107 ? -3.936 -9.792 -8.629 1.00 97.81 107 THR A C 1
ATOM 875 O O . THR A 1 107 ? -2.827 -9.282 -8.807 1.00 97.81 107 THR A O 1
ATOM 878 N N . PHE A 1 108 ? -4.274 -10.366 -7.474 1.00 97.31 108 PHE A N 1
ATOM 879 C CA . PHE A 1 108 ? -3.340 -10.449 -6.355 1.00 97.31 108 PHE A CA 1
ATOM 880 C C . PHE A 1 108 ? -2.126 -11.340 -6.652 1.00 97.31 108 PHE A C 1
ATOM 882 O O . PHE A 1 108 ? -1.026 -11.039 -6.199 1.00 97.31 108 PHE A O 1
ATOM 889 N N . ASN A 1 109 ? -2.275 -12.377 -7.483 1.00 97.38 109 ASN A N 1
ATOM 890 C CA . ASN A 1 109 ? -1.145 -13.215 -7.901 1.00 97.38 109 ASN A CA 1
ATOM 891 C C . ASN A 1 109 ? -0.099 -12.427 -8.703 1.00 97.38 109 ASN A C 1
ATOM 893 O O . ASN A 1 109 ? 1.090 -12.566 -8.443 1.00 97.38 109 ASN A O 1
ATOM 897 N N . GLU A 1 110 ? -0.520 -11.539 -9.608 1.00 97.50 110 GLU A N 1
ATOM 898 C CA . GLU A 1 110 ? 0.422 -10.675 -10.337 1.00 97.50 110 GLU A CA 1
ATOM 899 C C . GLU A 1 110 ? 1.168 -9.717 -9.396 1.00 97.50 110 GLU A C 1
ATOM 901 O O . GLU A 1 110 ? 2.336 -9.405 -9.624 1.00 97.50 110 GLU A O 1
ATOM 906 N N . VAL A 1 111 ? 0.506 -9.259 -8.328 1.00 96.81 111 VAL A N 1
ATOM 907 C CA . VAL A 1 111 ? 1.142 -8.454 -7.277 1.00 96.81 111 VAL A CA 1
ATOM 908 C C . VAL A 1 111 ? 2.165 -9.288 -6.506 1.00 96.81 111 VAL A C 1
ATOM 910 O O . VAL A 1 111 ? 3.276 -8.813 -6.289 1.00 96.81 111 VAL A O 1
ATOM 913 N N . LYS A 1 112 ? 1.830 -10.532 -6.139 1.00 96.00 112 LYS A N 1
ATOM 914 C CA . LYS A 1 112 ? 2.738 -11.466 -5.448 1.00 96.00 112 LYS A CA 1
ATOM 915 C C . LYS A 1 112 ? 3.989 -11.787 -6.254 1.00 96.00 112 LYS A C 1
ATOM 917 O O . LYS A 1 112 ? 5.075 -11.863 -5.685 1.00 96.00 112 LYS A O 1
ATOM 922 N N . ASP A 1 113 ? 3.847 -11.923 -7.568 1.00 95.44 113 ASP A N 1
ATOM 923 C CA . ASP A 1 113 ? 4.972 -12.149 -8.476 1.00 95.44 113 ASP A CA 1
ATOM 924 C C . ASP A 1 113 ? 5.938 -10.946 -8.525 1.00 95.44 113 ASP A C 1
ATOM 926 O O . ASP A 1 113 ? 7.091 -11.084 -8.944 1.00 95.44 113 ASP A O 1
ATOM 930 N N . ASN A 1 114 ? 5.504 -9.763 -8.072 1.00 94.00 114 ASN A N 1
ATOM 931 C CA . ASN A 1 114 ? 6.346 -8.586 -7.902 1.00 94.00 114 ASN A CA 1
ATOM 932 C C . ASN A 1 114 ? 6.782 -8.430 -6.433 1.00 94.00 114 ASN A C 1
ATOM 934 O O . ASN A 1 114 ? 6.076 -7.853 -5.608 1.00 94.00 114 ASN A O 1
ATOM 938 N N . ILE A 1 115 ? 7.997 -8.895 -6.120 1.00 90.94 115 ILE A N 1
ATOM 939 C CA . ILE A 1 115 ? 8.573 -8.880 -4.759 1.00 90.94 115 ILE A CA 1
ATOM 940 C C . ILE A 1 115 ? 8.542 -7.483 -4.126 1.00 90.94 115 ILE A C 1
ATOM 942 O O . ILE A 1 115 ? 8.248 -7.348 -2.938 1.00 90.94 115 ILE A O 1
ATOM 946 N N . MET A 1 116 ? 8.832 -6.439 -4.904 1.00 90.50 116 MET A N 1
ATOM 947 C CA . MET A 1 116 ? 8.874 -5.074 -4.386 1.00 90.50 116 MET A CA 1
ATOM 948 C C . MET A 1 116 ? 7.485 -4.598 -3.958 1.00 90.50 116 MET A C 1
ATOM 950 O O . MET A 1 116 ? 7.343 -3.999 -2.895 1.00 90.50 116 MET A O 1
ATOM 954 N N . LEU A 1 117 ? 6.453 -4.902 -4.748 1.00 93.50 117 LEU A N 1
ATOM 955 C CA . LEU A 1 117 ? 5.075 -4.578 -4.395 1.00 93.50 117 LEU A CA 1
ATOM 956 C C . LEU A 1 117 ? 4.578 -5.432 -3.230 1.00 93.50 117 LEU A C 1
ATOM 958 O O . LEU A 1 117 ? 4.069 -4.879 -2.260 1.00 93.50 117 LEU A O 1
ATOM 962 N N . TYR A 1 118 ? 4.721 -6.755 -3.307 1.00 95.38 118 TYR A N 1
ATOM 963 C CA . TYR A 1 118 ? 4.142 -7.663 -2.322 1.00 95.38 118 TYR A CA 1
ATOM 964 C C . TYR A 1 118 ? 4.931 -7.706 -1.010 1.00 95.38 118 TYR A C 1
ATOM 966 O O . TYR A 1 118 ? 4.436 -7.214 0.002 1.00 95.38 118 TYR A O 1
ATOM 974 N N . GLU A 1 119 ? 6.151 -8.251 -1.007 1.00 92.88 119 GLU A N 1
ATOM 975 C CA . GLU A 1 119 ? 6.956 -8.364 0.220 1.00 92.88 119 GLU A CA 1
ATOM 976 C C . GLU A 1 119 ? 7.389 -6.979 0.713 1.00 92.88 119 GLU A C 1
ATOM 978 O O . GLU A 1 119 ? 7.294 -6.677 1.903 1.00 92.88 119 GLU A O 1
ATOM 983 N N . GLY A 1 120 ? 7.811 -6.116 -0.214 1.00 92.44 120 GLY A N 1
ATOM 984 C CA . GLY A 1 120 ? 8.377 -4.814 0.102 1.00 92.44 120 GLY A CA 1
ATOM 985 C C . GLY A 1 120 ? 7.364 -3.789 0.599 1.00 92.44 120 GLY A C 1
ATOM 986 O O . GLY A 1 120 ? 7.485 -3.299 1.720 1.00 92.44 120 GLY A O 1
ATOM 987 N N . LEU A 1 121 ? 6.383 -3.428 -0.228 1.00 94.12 121 LEU A N 1
ATOM 988 C CA . LEU A 1 121 ? 5.447 -2.344 0.082 1.00 94.12 121 LEU A CA 1
ATOM 989 C C . LEU A 1 121 ? 4.211 -2.824 0.835 1.00 94.12 121 LEU A C 1
ATOM 991 O O . LEU A 1 121 ? 3.853 -2.222 1.844 1.00 94.12 121 LEU A O 1
ATOM 995 N N . LEU A 1 122 ? 3.553 -3.885 0.367 1.00 94.56 122 LEU A N 1
ATOM 996 C CA . LEU A 1 122 ? 2.246 -4.301 0.879 1.00 94.56 122 LEU A CA 1
ATOM 997 C C . LEU A 1 122 ? 2.332 -5.126 2.168 1.00 94.56 122 LEU A C 1
ATOM 999 O O . LEU A 1 122 ? 1.477 -4.993 3.040 1.00 94.56 122 LEU A O 1
ATOM 1003 N N . LYS A 1 123 ? 3.357 -5.962 2.318 1.00 94.31 123 LYS A N 1
ATOM 1004 C CA . LYS A 1 123 ? 3.522 -6.818 3.493 1.00 94.31 123 LYS A CA 1
ATOM 1005 C C . LYS A 1 123 ? 4.403 -6.151 4.541 1.00 94.31 123 LYS A C 1
ATOM 1007 O O . LYS A 1 123 ? 3.877 -5.565 5.487 1.00 94.31 123 LYS A O 1
ATOM 1012 N N . GLU A 1 124 ? 5.724 -6.160 4.371 1.00 94.69 124 GLU A N 1
ATOM 1013 C CA . GLU A 1 124 ? 6.632 -5.576 5.366 1.00 94.69 124 GLU A CA 1
ATOM 1014 C C . GLU A 1 124 ? 6.510 -4.048 5.432 1.00 94.69 124 GLU A C 1
ATOM 1016 O O . GLU A 1 124 ? 6.510 -3.469 6.521 1.00 94.69 124 GLU A O 1
ATOM 1021 N N . GLY A 1 125 ? 6.295 -3.389 4.291 1.00 95.25 125 GLY A N 1
ATOM 1022 C CA . GLY A 1 125 ? 6.066 -1.948 4.210 1.00 95.25 125 GLY A CA 1
ATOM 1023 C C . GLY A 1 125 ? 4.869 -1.503 5.047 1.00 95.25 125 GLY A C 1
ATOM 1024 O O . GLY A 1 125 ? 5.046 -0.775 6.026 1.00 95.25 125 GLY A O 1
ATOM 1025 N N . LEU A 1 126 ? 3.666 -2.002 4.743 1.00 95.81 126 LEU A N 1
ATOM 1026 C CA . LEU A 1 126 ? 2.453 -1.667 5.500 1.00 95.81 126 LEU A CA 1
ATOM 1027 C C . LEU A 1 126 ? 2.535 -2.096 6.966 1.00 95.81 126 LEU A C 1
ATOM 1029 O O . LEU A 1 126 ? 2.042 -1.385 7.837 1.00 95.81 126 LEU A O 1
ATOM 1033 N N . LYS A 1 127 ? 3.169 -3.236 7.264 1.00 95.56 127 LYS A N 1
ATOM 1034 C CA . LYS A 1 127 ? 3.418 -3.692 8.643 1.00 95.56 127 LYS A CA 1
ATOM 1035 C C . LYS A 1 127 ? 4.247 -2.680 9.434 1.00 95.56 127 LYS A C 1
ATOM 1037 O O . LYS A 1 127 ? 3.955 -2.428 10.603 1.00 95.56 127 LYS A O 1
ATOM 1042 N N . SER A 1 128 ? 5.230 -2.062 8.783 1.00 96.12 128 SER A N 1
ATOM 1043 C CA . SER A 1 128 ? 6.098 -1.031 9.358 1.00 96.12 128 SER A CA 1
ATOM 1044 C C . SER A 1 128 ? 5.543 0.397 9.269 1.00 96.12 128 SER A C 1
ATOM 1046 O O . SER A 1 128 ? 6.213 1.333 9.706 1.00 96.12 128 SER A O 1
ATOM 1048 N N . ALA A 1 129 ? 4.344 0.597 8.710 1.00 96.38 129 ALA A N 1
ATOM 1049 C CA . ALA A 1 129 ? 3.777 1.929 8.536 1.00 96.38 129 ALA A CA 1
ATOM 1050 C C . ALA A 1 129 ? 3.578 2.627 9.893 1.00 96.38 129 ALA A C 1
ATOM 1052 O O . ALA A 1 129 ? 2.985 2.068 10.825 1.00 96.38 129 ALA A O 1
ATOM 1053 N N .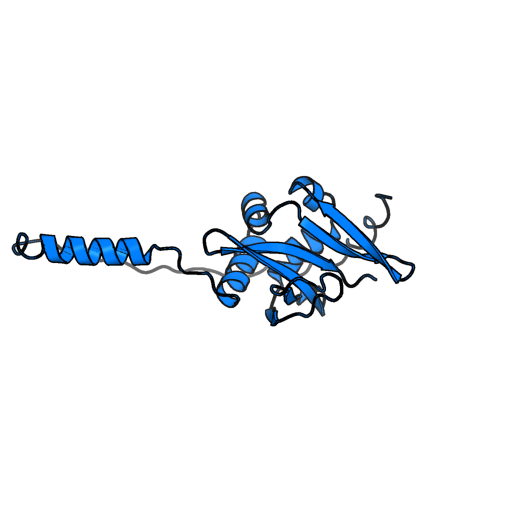 ILE A 1 130 ? 4.075 3.857 10.018 1.00 95.81 130 ILE A N 1
ATOM 1054 C CA . ILE A 1 130 ? 3.993 4.641 11.263 1.00 95.81 130 ILE A CA 1
ATOM 1055 C C . ILE A 1 130 ? 2.908 5.703 11.164 1.00 95.81 130 ILE A C 1
ATOM 1057 O O . ILE A 1 130 ? 2.133 5.877 12.103 1.00 95.81 130 ILE A O 1
ATOM 1061 N N . SER A 1 131 ? 2.847 6.404 10.037 1.00 94.31 131 SER A N 1
ATOM 1062 C CA . SER A 1 131 ? 1.932 7.518 9.836 1.00 94.31 131 SER A CA 1
ATOM 1063 C C . SER A 1 131 ? 1.412 7.549 8.409 1.00 94.31 131 SER A C 1
ATOM 1065 O O . SER A 1 131 ? 2.022 7.020 7.478 1.00 94.31 131 SER A O 1
ATOM 1067 N N . ILE A 1 132 ? 0.253 8.180 8.270 1.00 95.31 132 ILE A N 1
ATOM 1068 C CA . ILE A 1 132 ? -0.378 8.485 6.999 1.00 95.31 132 ILE A CA 1
ATOM 1069 C C . ILE A 1 132 ? -0.804 9.951 7.035 1.00 95.31 132 ILE A C 1
ATOM 1071 O O . ILE A 1 132 ? -1.369 10.422 8.022 1.00 95.31 132 ILE A O 1
ATOM 1075 N N . SER A 1 133 ? -0.495 10.692 5.982 1.00 92.75 133 SER A N 1
ATOM 1076 C CA . SER A 1 133 ? -0.825 12.110 5.861 1.00 92.75 133 SER A CA 1
ATOM 1077 C C . SER A 1 133 ? -1.293 12.424 4.447 1.00 92.75 133 SER A C 1
ATOM 1079 O O . SER A 1 133 ? -1.274 11.571 3.556 1.00 92.75 133 SER A O 1
ATOM 1081 N N . LYS A 1 134 ? -1.771 13.649 4.230 1.00 92.12 134 LYS A N 1
ATOM 1082 C CA . LYS A 1 134 ? -2.160 14.085 2.894 1.00 92.12 134 LYS A CA 1
ATOM 1083 C C . LYS A 1 134 ? -0.919 14.151 1.999 1.00 92.12 134 LYS A C 1
ATOM 1085 O O . LYS A 1 134 ? -0.009 14.917 2.292 1.00 92.12 134 LYS A O 1
ATOM 1090 N N . GLY A 1 135 ? -0.917 13.357 0.930 1.00 86.75 135 GLY A N 1
ATOM 1091 C CA . GLY A 1 135 ? 0.151 13.349 -0.068 1.00 86.75 135 GLY A CA 1
ATOM 1092 C C . GLY A 1 135 ? -0.175 14.225 -1.272 1.00 86.75 135 GLY A C 1
ATOM 1093 O O . GLY A 1 135 ? -1.294 14.743 -1.392 1.00 86.75 135 GLY A O 1
ATOM 1094 N N . ASN A 1 136 ? 0.799 14.366 -2.169 1.00 79.94 136 ASN A N 1
ATOM 1095 C CA . ASN A 1 136 ? 0.654 15.122 -3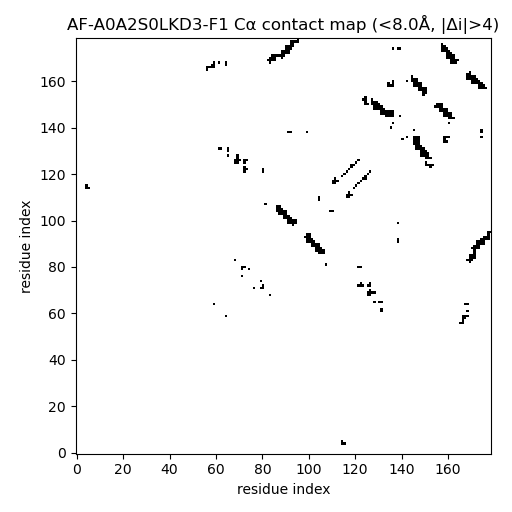.411 1.00 79.94 136 ASN A CA 1
ATOM 1096 C C . ASN A 1 136 ? 0.629 14.235 -4.667 1.00 79.94 136 ASN A C 1
ATOM 1098 O O . ASN A 1 136 ? 0.151 14.729 -5.683 1.00 79.94 136 ASN A O 1
ATOM 1102 N N . CYS A 1 137 ? 1.080 12.969 -4.589 1.00 76.38 137 CYS A N 1
ATOM 1103 C CA . CYS A 1 137 ? 1.113 11.976 -5.666 1.00 76.38 137 CYS A CA 1
ATOM 1104 C C . CYS A 1 137 ? 1.405 12.630 -7.014 1.00 76.38 137 CYS A C 1
ATOM 1106 O O . CYS A 1 137 ? 0.526 12.698 -7.871 1.00 76.38 137 CYS A O 1
ATOM 1108 N N . THR A 1 138 ? 2.619 13.151 -7.195 1.00 78.94 138 THR A N 1
ATOM 1109 C CA . THR A 1 138 ? 3.009 13.891 -8.406 1.00 78.94 138 THR A CA 1
ATOM 1110 C C . THR A 1 138 ? 2.714 13.128 -9.701 1.00 78.94 138 THR A C 1
ATOM 1112 O O . THR A 1 138 ? 2.400 13.744 -10.708 1.00 78.94 138 THR A O 1
ATOM 1115 N N . PHE A 1 139 ? 2.740 11.792 -9.694 1.00 79.62 139 PHE A N 1
ATOM 1116 C CA . PHE A 1 139 ? 2.396 10.991 -10.875 1.00 79.62 139 PHE A CA 1
ATOM 1117 C C . PHE A 1 139 ? 0.902 10.676 -11.001 1.00 79.62 139 PHE A C 1
ATOM 1119 O O . PHE A 1 139 ? 0.501 10.015 -11.952 1.00 79.62 139 PHE A O 1
ATOM 1126 N N . PHE A 1 140 ? 0.062 11.143 -10.082 1.00 80.12 140 PHE A N 1
ATOM 1127 C CA . PHE A 1 140 ? -1.396 11.011 -10.082 1.00 80.12 140 PHE A CA 1
ATOM 1128 C C . PHE A 1 140 ? -2.057 12.379 -9.849 1.00 80.12 140 PHE A C 1
ATOM 1130 O O . PHE A 1 140 ? -2.890 12.526 -8.954 1.00 80.12 140 PHE A O 1
ATOM 1137 N N . GLU A 1 141 ? -1.691 13.367 -10.672 1.00 67.06 141 GLU A N 1
ATOM 1138 C CA . GLU A 1 141 ? -2.027 14.795 -10.517 1.00 67.06 141 GLU A CA 1
ATOM 1139 C C . GLU A 1 141 ? -3.525 15.089 -10.294 1.00 67.06 141 GLU A C 1
ATOM 1141 O O . GLU A 1 141 ? -3.885 16.048 -9.614 1.00 67.06 141 GLU A O 1
ATOM 1146 N N . GLU A 1 142 ? -4.422 14.239 -10.800 1.00 65.25 142 GLU A N 1
ATOM 1147 C CA . GLU A 1 142 ? -5.874 14.426 -10.680 1.00 65.25 142 GLU A CA 1
ATOM 1148 C C . GLU A 1 142 ? -6.492 13.788 -9.418 1.00 65.25 142 GLU A C 1
ATOM 1150 O O . GLU A 1 142 ? -7.682 13.966 -9.134 1.00 65.25 142 GLU A O 1
ATOM 1155 N N . ASN A 1 143 ? -5.723 13.033 -8.625 1.00 65.06 143 ASN A N 1
ATOM 1156 C CA . ASN A 1 143 ? -6.283 12.197 -7.566 1.00 65.06 143 ASN A CA 1
ATOM 1157 C C . ASN A 1 143 ? -6.286 12.880 -6.190 1.00 65.06 143 ASN A C 1
ATOM 1159 O O . ASN A 1 143 ? -5.376 12.739 -5.370 1.00 65.06 143 ASN A O 1
ATOM 1163 N N . LYS A 1 144 ? -7.405 13.548 -5.874 1.00 68.38 144 LYS A N 1
ATOM 1164 C CA . LYS A 1 144 ? -7.643 14.201 -4.570 1.00 68.38 144 LYS A CA 1
ATOM 1165 C C . LYS A 1 144 ? -7.605 13.255 -3.368 1.00 68.38 144 LYS A C 1
ATOM 1167 O O . LYS A 1 144 ? -7.622 13.744 -2.245 1.00 68.38 144 LYS A O 1
ATOM 1172 N N . ASN A 1 145 ? -7.506 11.939 -3.554 1.00 87.62 145 ASN A N 1
ATOM 1173 C CA . ASN A 1 145 ? -7.364 10.953 -2.479 1.00 87.62 145 ASN A CA 1
ATOM 1174 C C . ASN A 1 145 ? -5.945 10.369 -2.375 1.00 87.62 145 ASN A C 1
ATOM 1176 O O . ASN A 1 145 ? -5.777 9.211 -2.002 1.00 87.62 145 ASN A O 1
ATOM 1180 N N . CYS A 1 146 ? -4.931 11.171 -2.699 1.00 91.00 146 CYS A N 1
ATOM 1181 C CA . CYS A 1 146 ? -3.542 10.834 -2.421 1.00 91.00 146 CYS A CA 1
ATOM 1182 C C . CYS A 1 146 ? -3.196 10.932 -0.927 1.00 91.00 146 CYS A C 1
ATOM 1184 O O . CYS A 1 146 ? -3.547 11.924 -0.269 1.00 91.00 146 CYS A O 1
ATOM 1186 N N . PHE A 1 147 ? -2.471 9.937 -0.425 1.00 93.94 147 PHE A N 1
ATOM 1187 C CA . PHE A 1 147 ? -1.944 9.873 0.927 1.00 93.94 147 PHE A CA 1
ATOM 1188 C C . PHE A 1 147 ? -0.500 9.387 0.931 1.00 93.94 147 PHE A C 1
ATOM 1190 O O . PHE A 1 147 ? -0.173 8.377 0.321 1.00 93.94 147 PHE A O 1
ATOM 1197 N N . SER A 1 148 ? 0.335 10.091 1.677 1.00 93.81 148 SER A N 1
ATOM 1198 C CA . SER A 1 148 ? 1.725 9.740 1.920 1.00 93.81 148 SER A CA 1
ATOM 1199 C C . SER A 1 148 ? 1.805 8.833 3.143 1.00 93.81 148 SER A C 1
ATOM 1201 O O . SER A 1 148 ? 1.292 9.190 4.205 1.00 93.81 148 SER A O 1
ATOM 1203 N N . ILE A 1 149 ? 2.427 7.664 3.008 1.00 95.19 149 ILE A N 1
ATOM 1204 C CA . ILE A 1 149 ? 2.586 6.682 4.087 1.00 95.19 149 ILE A CA 1
ATOM 1205 C C . ILE A 1 149 ? 4.070 6.517 4.393 1.00 95.19 149 ILE A C 1
ATOM 1207 O O . ILE A 1 149 ? 4.823 6.031 3.549 1.00 95.19 149 ILE A O 1
ATOM 1211 N N . TYR A 1 150 ? 4.482 6.892 5.606 1.00 95.06 150 TYR A N 1
ATOM 1212 C CA . TYR A 1 150 ? 5.852 6.672 6.068 1.00 95.06 150 TYR A CA 1
ATOM 1213 C C . TYR A 1 150 ? 6.010 5.233 6.566 1.00 95.06 150 TYR A C 1
ATOM 1215 O O . TYR A 1 150 ? 5.315 4.803 7.496 1.00 95.06 150 TYR A O 1
ATOM 1223 N N . MET A 1 151 ? 6.929 4.497 5.942 1.00 95.06 151 MET A N 1
ATOM 1224 C CA . MET A 1 151 ? 7.228 3.098 6.239 1.00 95.06 151 MET A CA 1
ATOM 1225 C C . MET A 1 151 ? 8.596 2.990 6.897 1.00 95.06 151 MET A C 1
ATOM 1227 O O . MET A 1 151 ? 9.616 3.302 6.280 1.00 95.06 151 MET A O 1
ATOM 1231 N N . ASP A 1 152 ? 8.630 2.508 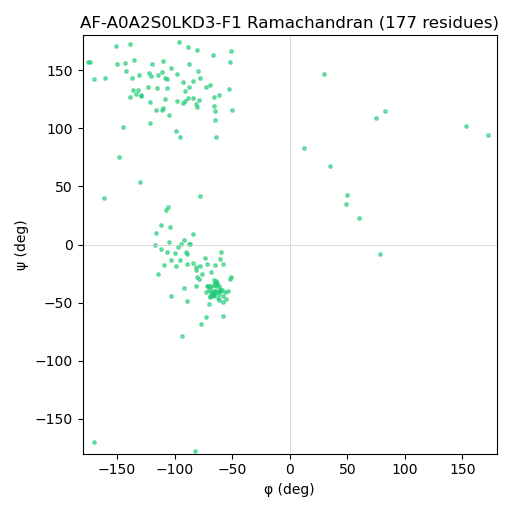8.140 1.00 94.44 152 ASP A N 1
ATOM 1232 C CA . ASP A 1 152 ? 9.879 2.449 8.899 1.00 94.44 152 ASP A CA 1
ATOM 1233 C C . ASP A 1 152 ? 10.905 1.496 8.284 1.00 94.44 152 ASP A C 1
ATOM 1235 O O . ASP A 1 152 ? 12.101 1.770 8.331 1.00 94.44 152 ASP A O 1
ATOM 1239 N N . VAL A 1 153 ? 10.445 0.403 7.665 1.00 93.44 153 VAL A N 1
ATOM 1240 C CA . VAL A 1 153 ? 11.332 -0.603 7.060 1.00 93.44 153 VAL A CA 1
ATOM 1241 C C . VAL A 1 153 ? 12.149 -0.029 5.900 1.00 93.44 153 VAL A C 1
ATOM 1243 O O . VAL A 1 153 ? 13.295 -0.419 5.703 1.00 93.44 153 VAL A O 1
ATOM 1246 N N . TRP A 1 154 ? 11.588 0.945 5.180 1.00 88.00 154 TRP A N 1
ATOM 1247 C CA . TRP A 1 154 ? 12.236 1.625 4.058 1.00 88.00 154 TRP A CA 1
ATOM 1248 C C . TRP A 1 154 ? 12.832 2.982 4.440 1.00 88.00 154 TRP A C 1
ATOM 1250 O O . TRP A 1 154 ? 13.482 3.610 3.609 1.00 88.00 154 TRP A O 1
ATOM 1260 N N . LYS A 1 155 ? 12.583 3.457 5.670 1.00 92.62 155 LYS A N 1
ATOM 1261 C CA . LYS A 1 155 ? 12.954 4.801 6.150 1.00 92.62 155 LYS A CA 1
ATOM 1262 C C . LYS A 1 155 ? 12.536 5.912 5.178 1.00 92.62 155 LYS A C 1
ATOM 1264 O O . LYS A 1 155 ? 13.228 6.914 5.030 1.00 92.62 155 LYS A O 1
ATOM 1269 N N . THR A 1 156 ? 11.401 5.728 4.506 1.00 91.81 156 THR A N 1
ATOM 1270 C CA . THR A 1 156 ? 10.913 6.644 3.472 1.00 91.81 156 THR A CA 1
ATOM 1271 C C . THR A 1 156 ? 9.391 6.632 3.389 1.00 91.81 156 THR A C 1
ATOM 1273 O O . THR A 1 156 ? 8.710 5.813 4.015 1.00 91.81 156 THR A O 1
ATOM 1276 N N . THR A 1 157 ? 8.865 7.569 2.612 1.00 92.19 157 THR A N 1
ATOM 1277 C CA . THR A 1 157 ? 7.442 7.743 2.364 1.00 92.19 157 THR A CA 1
ATOM 1278 C C . THR A 1 157 ? 7.101 7.287 0.957 1.00 92.19 157 THR A C 1
ATOM 1280 O O . THR A 1 157 ? 7.768 7.659 -0.006 1.00 92.19 157 THR A O 1
ATOM 1283 N N . PHE A 1 158 ? 6.020 6.527 0.849 1.00 92.44 158 PHE A N 1
ATOM 1284 C CA . PHE A 1 158 ? 5.423 6.148 -0.424 1.00 92.44 158 PHE A CA 1
ATOM 1285 C C . PHE A 1 158 ? 4.041 6.765 -0.543 1.00 92.44 158 PHE A C 1
ATOM 1287 O O . PHE A 1 158 ? 3.306 6.877 0.440 1.00 92.44 158 PHE A O 1
ATOM 1294 N N . ASP A 1 159 ? 3.684 7.130 -1.763 1.00 93.31 159 ASP A N 1
ATOM 1295 C CA . ASP A 1 159 ? 2.424 7.791 -2.046 1.00 93.31 159 ASP A CA 1
ATOM 1296 C C . ASP A 1 159 ? 1.403 6.766 -2.537 1.00 93.31 159 ASP A C 1
ATOM 1298 O O . ASP A 1 159 ? 1.618 6.041 -3.505 1.00 93.31 159 ASP A O 1
ATOM 1302 N N . PHE A 1 160 ? 0.274 6.696 -1.845 1.00 95.06 160 PHE A N 1
ATOM 1303 C CA . PHE A 1 160 ? -0.829 5.795 -2.133 1.00 95.06 160 PHE A CA 1
ATOM 1304 C C . PHE A 1 160 ? -2.052 6.599 -2.538 1.00 95.06 160 PHE A C 1
ATOM 1306 O O . PHE A 1 160 ? -2.458 7.545 -1.862 1.00 95.06 160 PHE A O 1
ATOM 1313 N N . VAL A 1 161 ? -2.709 6.166 -3.605 1.00 95.19 161 VAL A N 1
ATOM 1314 C CA . VAL A 1 161 ? -4.057 6.630 -3.910 1.00 95.19 161 VAL A CA 1
ATOM 1315 C C . VAL A 1 161 ? -5.039 5.683 -3.244 1.00 95.19 161 VAL A C 1
ATOM 1317 O O . VAL A 1 161 ? -5.031 4.472 -3.492 1.00 95.19 161 VAL A O 1
ATOM 1320 N N . LEU A 1 162 ? -5.907 6.249 -2.409 1.00 94.88 162 LEU A N 1
ATOM 1321 C CA . LEU A 1 162 ? -6.928 5.504 -1.688 1.00 94.88 162 LEU A CA 1
ATOM 1322 C C . LEU A 1 162 ? -8.317 5.793 -2.257 1.00 94.88 162 LEU A C 1
ATOM 1324 O O . LEU A 1 162 ? -8.650 6.920 -2.610 1.00 94.88 162 LEU A O 1
ATOM 1328 N N . LYS A 1 163 ? -9.179 4.782 -2.299 1.00 92.94 163 LYS A N 1
ATOM 1329 C CA . LYS A 1 163 ? -10.593 4.933 -2.658 1.00 92.94 163 LYS A CA 1
ATOM 1330 C C . LYS A 1 163 ? -11.461 4.397 -1.537 1.00 92.94 163 LYS A C 1
ATOM 1332 O O . LYS A 1 163 ? -11.212 3.312 -1.023 1.00 92.94 163 LYS A O 1
ATOM 1337 N N . LYS A 1 164 ? -12.507 5.142 -1.180 1.00 91.38 164 LYS A N 1
ATOM 1338 C CA . LYS A 1 164 ? -13.512 4.668 -0.230 1.00 91.38 164 LYS A CA 1
ATOM 1339 C C . LYS A 1 164 ? -14.552 3.819 -0.957 1.00 91.38 164 LYS A C 1
ATOM 1341 O O . LYS A 1 164 ? -15.125 4.263 -1.949 1.00 91.38 164 LYS A O 1
ATOM 1346 N N . GLN A 1 165 ? -14.771 2.600 -0.481 1.00 89.69 165 GLN A N 1
ATOM 1347 C CA . GLN A 1 165 ? -15.730 1.634 -1.013 1.00 89.69 165 GLN A CA 1
ATOM 1348 C C . GLN A 1 165 ? -16.427 0.933 0.150 1.00 89.69 165 GLN A C 1
ATOM 1350 O O . GLN A 1 165 ? -15.763 0.407 1.042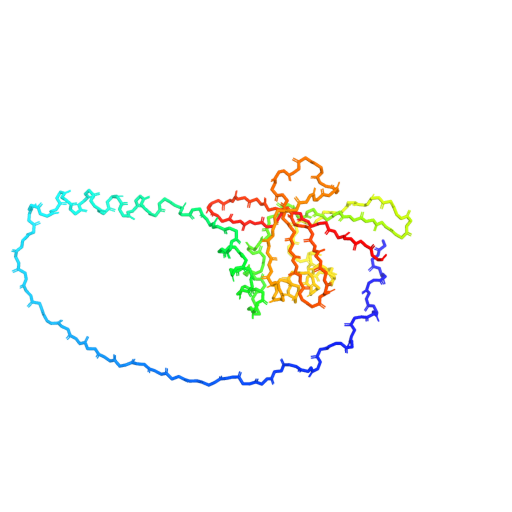 1.00 89.69 165 GLN A O 1
ATOM 1355 N N . ASN A 1 166 ? -17.762 0.936 0.157 1.00 89.81 166 ASN A N 1
ATOM 1356 C CA . ASN A 1 166 ? -18.575 0.327 1.219 1.00 89.81 166 ASN A CA 1
ATOM 1357 C C . ASN A 1 166 ? -18.133 0.767 2.631 1.00 89.81 166 ASN A C 1
ATOM 1359 O O . ASN A 1 166 ? -17.980 -0.044 3.542 1.00 89.81 166 ASN A O 1
ATOM 1363 N N . GLY A 1 167 ? -17.842 2.063 2.783 1.00 89.81 167 GLY A N 1
ATOM 1364 C CA . GLY A 1 167 ? -17.386 2.662 4.038 1.00 89.81 167 GLY A CA 1
ATOM 1365 C C . GLY A 1 167 ? -15.912 2.436 4.393 1.00 89.81 167 GLY A C 1
ATOM 1366 O O . GLY A 1 167 ? -15.440 3.085 5.319 1.00 89.81 167 GLY A O 1
ATOM 1367 N N . LYS A 1 168 ? -15.155 1.602 3.666 1.00 93.19 168 LYS A N 1
ATOM 1368 C CA . LYS A 1 168 ? -13.736 1.296 3.940 1.00 93.19 168 LYS A CA 1
ATOM 1369 C C . LYS A 1 168 ? -12.803 1.863 2.873 1.00 93.19 168 LYS A C 1
ATOM 1371 O O . LYS A 1 168 ? -13.171 1.932 1.703 1.00 93.19 168 LYS A O 1
ATOM 1376 N N . TYR A 1 169 ? -11.585 2.232 3.246 1.00 95.31 169 TYR A N 1
ATOM 1377 C CA . TYR A 1 169 ? -10.536 2.585 2.293 1.00 95.31 169 TYR A CA 1
ATOM 1378 C C . TYR A 1 169 ? -9.909 1.339 1.654 1.00 95.31 169 TYR A C 1
ATOM 1380 O O . TYR A 1 169 ? -9.732 0.294 2.292 1.00 95.31 169 TYR A O 1
ATOM 1388 N N . LYS A 1 170 ? -9.574 1.476 0.373 1.00 96.56 170 LYS A N 1
ATOM 1389 C CA . LYS A 1 170 ? -8.857 0.509 -0.461 1.00 96.56 170 LYS A CA 1
ATOM 1390 C C . LYS A 1 170 ? -7.719 1.221 -1.185 1.00 96.56 170 LYS A C 1
ATOM 1392 O O . LYS A 1 170 ? -7.882 2.374 -1.582 1.00 96.56 170 LYS A O 1
ATOM 1397 N N . ILE A 1 171 ? -6.611 0.526 -1.397 1.00 96.88 171 ILE A N 1
ATOM 1398 C CA . ILE A 1 171 ? -5.487 0.969 -2.221 1.00 96.88 171 ILE A CA 1
ATOM 1399 C C . ILE A 1 171 ? -5.860 0.751 -3.688 1.00 96.88 171 ILE A C 1
ATOM 1401 O O . ILE A 1 171 ? -6.208 -0.362 -4.076 1.00 96.88 171 ILE A O 1
ATOM 1405 N N . VAL A 1 172 ? -5.804 1.808 -4.497 1.00 96.06 172 VAL A N 1
ATOM 1406 C CA . VAL A 1 172 ? -6.061 1.732 -5.950 1.00 96.06 172 VAL A CA 1
ATOM 1407 C C . VAL A 1 172 ? -4.828 2.046 -6.779 1.00 96.06 172 VAL A C 1
ATOM 1409 O O . VAL A 1 172 ? -4.727 1.597 -7.920 1.00 96.06 172 VAL A O 1
ATOM 1412 N N . ALA A 1 173 ? -3.891 2.811 -6.223 1.00 95.25 173 ALA A N 1
ATOM 1413 C CA . ALA A 1 173 ? -2.630 3.065 -6.885 1.00 95.25 173 ALA A CA 1
ATOM 1414 C C . ALA A 1 173 ? -1.497 3.293 -5.891 1.00 95.25 173 ALA A C 1
ATOM 1416 O O . ALA A 1 173 ? -1.734 3.729 -4.761 1.00 95.25 173 ALA A O 1
ATOM 1417 N N . VAL A 1 174 ? -0.278 3.024 -6.345 1.00 94.31 174 VAL A N 1
ATOM 1418 C CA . VAL A 1 174 ? 0.953 3.301 -5.609 1.00 94.31 174 VAL A CA 1
ATOM 1419 C C . VAL A 1 174 ? 1.903 4.066 -6.518 1.00 94.31 174 VAL A C 1
ATOM 1421 O O . VAL A 1 174 ? 2.164 3.662 -7.652 1.00 94.31 174 VAL A O 1
ATOM 1424 N N . GLN A 1 175 ? 2.410 5.181 -6.012 1.00 91.88 175 GLN A N 1
ATOM 1425 C CA . GLN A 1 175 ? 3.544 5.885 -6.573 1.00 91.88 175 GLN A CA 1
ATOM 1426 C C . GLN A 1 175 ? 4.807 5.381 -5.884 1.00 91.88 175 GLN A C 1
ATOM 1428 O O . GLN A 1 175 ? 4.957 5.469 -4.664 1.00 91.88 175 GLN A O 1
ATOM 1433 N N . ILE A 1 176 ? 5.720 4.868 -6.696 1.00 84.62 176 ILE A N 1
ATOM 1434 C CA . ILE A 1 176 ? 7.014 4.385 -6.249 1.00 84.62 176 ILE A CA 1
ATOM 1435 C C . ILE A 1 176 ? 8.036 5.442 -6.666 1.00 84.62 176 ILE A C 1
ATOM 1437 O O . ILE A 1 176 ? 8.250 5.624 -7.867 1.00 84.62 176 ILE A O 1
ATOM 1441 N N . PRO A 1 177 ? 8.642 6.168 -5.711 1.00 68.81 177 PRO A N 1
ATOM 1442 C CA . PRO A 1 177 ? 9.838 6.937 -6.000 1.00 68.81 177 PRO A CA 1
ATOM 1443 C C . PRO A 1 177 ? 10.907 5.906 -6.348 1.00 68.81 177 PRO A C 1
ATOM 1445 O O . PRO A 1 177 ? 11.302 5.099 -5.510 1.00 68.81 177 PRO A O 1
ATOM 1448 N N . THR A 1 178 ? 11.263 5.803 -7.613 1.00 62.28 178 THR A N 1
ATOM 1449 C CA . THR A 1 178 ? 12.218 4.790 -8.049 1.00 62.28 178 THR A CA 1
ATOM 1450 C C . THR A 1 178 ? 13.646 5.254 -7.847 1.00 62.28 178 THR A C 1
ATOM 1452 O O . THR A 1 178 ? 13.956 6.421 -8.075 1.00 62.28 178 THR A O 1
ATOM 1455 N N . ALA A 1 179 ? 14.422 4.250 -7.417 1.00 48.00 179 ALA A N 1
ATOM 1456 C CA . ALA A 1 179 ? 15.872 4.053 -7.427 1.00 48.00 179 ALA A CA 1
ATOM 1457 C C . ALA A 1 179 ? 16.761 5.271 -7.145 1.00 48.00 179 ALA A C 1
ATOM 1459 O O . ALA A 1 179 ? 16.962 6.101 -8.055 1.00 48.00 179 ALA A O 1
#

Secondary structure (DSSP, 8-state):
---SSSSS--SSTTS----------------------HHHHHHHHHHHHHHHHTTS-----HHHHHHHHHHHHTSS-HHHHHTTEEEEEEEEEE-TTS-EEEEEE-SHHHHHT-HIIIIIIIIIIHHTEEEEEE---GGGTT-TTEEEEEEGGGTEEEEEEEEEETTEEEEEEEEE---